Protein 7TA3 (pdb70)

Structure (mmCIF, N/CA/C/O backbone):
data_7TA3
#
_entry.id   7TA3
#
_cell.length_a   86.560
_cell.length_b   86.560
_cell.length_c   143.730
_cell.angle_alpha   90.000
_cell.angle_beta   90.000
_cell.angle_gamma   90.000
#
_symmetry.space_group_name_H-M   'P 43 21 2'
#
loop_
_entity.id
_entity.type
_entity.pdbx_description
1 polymer Alpha-peptide-3
2 polymer 'Tumor necrosis factor'
3 water water
#
loop_
_atom_site.group_PDB
_atom_site.id
_atom_site.type_symbol
_atom_site.label_atom_id
_atom_site.label_alt_id
_atom_site.label_comp_id
_atom_site.label_asym_id
_atom_site.label_entity_id
_atom_site.label_seq_id
_atom_site.pdbx_PDB_ins_code
_atom_site.Cartn_x
_atom_site.Cartn_y
_atom_site.Cartn_z
_atom_site.occupancy
_atom_site.B_iso_or_equiv
_atom_site.auth_seq_id
_atom_site.auth_comp_id
_atom_site.auth_asym_id
_atom_site.auth_atom_id
_atom_site.pdbx_PDB_model_num
ATOM 1 N N . GLU A 1 1 ? -9.039 -47.336 -18.815 1.00 130.51 1 GLU A N 1
ATOM 2 C CA . GLU A 1 1 ? -9.957 -48.498 -18.644 1.00 136.65 1 GLU A CA 1
ATOM 3 C C . GLU A 1 1 ? -9.162 -49.790 -18.484 1.00 142.75 1 GLU A C 1
ATOM 4 O O . GLU A 1 1 ? -8.070 -49.935 -19.036 1.00 147.44 1 GLU A O 1
ATOM 18 N N . CYS A 1 2 ? -9.731 -50.734 -17.730 1.00 141.38 2 CYS A N 1
ATOM 19 C CA . CYS A 1 2 ? -9.065 -52.013 -17.518 1.00 141.24 2 CYS A CA 1
ATOM 20 C C . CYS A 1 2 ? -9.140 -52.899 -18.754 1.00 125.28 2 CYS A C 1
ATOM 21 O O . CYS A 1 2 ? -8.207 -53.660 -19.025 1.00 108.67 2 CYS A O 1
ATOM 28 N N . GLY A 1 3 ? -10.230 -52.820 -19.515 1.00 130.52 3 GLY A N 1
ATOM 29 C CA . GLY A 1 3 ? -10.299 -53.585 -20.749 1.00 113.02 3 GLY A CA 1
ATOM 30 C C . GLY A 1 3 ? -9.172 -53.242 -21.706 1.00 95.46 3 GLY A C 1
ATOM 31 O O . GLY A 1 3 ? -8.533 -54.126 -22.282 1.00 74.47 3 GLY A O 1
ATOM 35 N N . TRP A 1 4 ? -8.901 -51.946 -21.874 1.00 96.47 4 TRP A N 1
ATOM 36 C CA . TRP A 1 4 ? -7.858 -51.516 -22.795 1.00 87.85 4 TRP A CA 1
ATOM 37 C C . TRP A 1 4 ? -6.458 -51.760 -22.250 1.00 91.17 4 TRP A C 1
ATOM 38 O O . TRP A 1 4 ? -5.515 -51.870 -23.041 1.00 84.14 4 TRP A O 1
ATOM 59 N N . ARG A 1 5 ? -6.294 -51.847 -20.928 1.00 99.50 5 ARG A N 1
ATOM 60 C CA . ARG A 1 5 ? -4.994 -52.223 -20.383 1.00 96.26 5 ARG A CA 1
ATOM 61 C C . ARG A 1 5 ? -4.686 -53.683 -20.683 1.00 81.78 5 ARG A C 1
ATOM 62 O O . ARG A 1 5 ? -3.547 -54.032 -21.021 1.00 73.87 5 ARG A O 1
ATOM 83 N N . ILE A 1 6 ? -5.694 -54.549 -20.561 1.00 83.76 6 ILE A N 1
ATOM 84 C CA . ILE A 1 6 ? -5.543 -55.949 -20.950 1.00 79.98 6 ILE A CA 1
ATOM 85 C C . ILE A 1 6 ? -5.116 -56.040 -22.412 1.00 78.78 6 ILE A C 1
ATOM 86 O O . ILE A 1 6 ? -4.205 -56.797 -22.771 1.00 69.21 6 ILE A O 1
ATOM 102 N N . GLY A 1 7 ? -5.770 -55.264 -23.277 1.00 74.95 7 GLY A N 1
ATOM 103 C CA . GLY A 1 7 ? -5.447 -55.321 -24.692 1.00 75.27 7 GLY A CA 1
ATOM 104 C C . GLY A 1 7 ? -4.028 -54.883 -24.994 1.00 73.12 7 GLY A C 1
ATOM 105 O O . GLY A 1 7 ? -3.325 -55.526 -25.777 1.00 69.75 7 GLY A O 1
ATOM 109 N N . GLU A 1 8 ? -3.585 -53.784 -24.376 1.00 74.77 8 GLU A N 1
ATOM 110 C CA . GLU A 1 8 ? -2.223 -53.314 -24.604 1.00 73.76 8 GLU A CA 1
ATOM 111 C C . GLU A 1 8 ? -1.202 -54.362 -24.178 1.00 74.84 8 GLU A C 1
ATOM 112 O O . GLU A 1 8 ? -0.195 -54.573 -24.864 1.00 73.75 8 GLU A O 1
ATOM 124 N N . ALA A 1 9 ? -1.439 -55.028 -23.044 1.00 72.05 9 ALA A N 1
ATOM 125 C CA . ALA A 1 9 ? -0.531 -56.088 -22.620 1.00 73.89 9 ALA A CA 1
ATOM 126 C C . ALA A 1 9 ? -0.526 -57.231 -23.626 1.00 68.81 9 ALA A C 1
ATOM 127 O O . ALA A 1 9 ? 0.521 -57.832 -23.893 1.00 66.35 9 ALA A O 1
ATOM 134 N N . GLY A 1 10 ? -1.689 -57.537 -24.206 1.00 70.89 10 GLY A N 1
ATOM 135 C CA . GLY A 1 10 ? -1.761 -58.616 -25.175 1.00 70.94 10 GLY A CA 1
ATOM 136 C C . GLY A 1 10 ? -0.990 -58.335 -26.447 1.00 68.38 10 GLY A C 1
ATOM 137 O O . GLY A 1 10 ? -0.551 -59.269 -27.127 1.00 65.90 10 GLY A O 1
ATOM 141 N N . THR A 1 11 ? -0.820 -57.058 -26.792 1.00 69.21 11 THR A N 1
ATOM 142 C CA . THR A 1 11 ? -0.097 -56.661 -27.993 1.00 73.41 11 THR A CA 1
ATOM 143 C C . THR A 1 11 ? 1.282 -56.088 -27.676 1.00 74.09 11 THR A C 1
ATOM 144 O O . THR A 1 11 ? 1.892 -55.442 -28.531 1.00 77.57 11 THR A O 1
ATOM 155 N N . ASP A 1 12 ? 1.779 -56.301 -26.465 1.00 75.87 12 ASP A N 1
ATOM 156 C CA . ASP A 1 12 ? 3.105 -55.844 -26.069 1.00 79.63 12 ASP A CA 1
ATOM 157 C C . ASP A 1 12 ? 4.143 -56.863 -26.521 1.00 82.36 12 ASP A C 1
ATOM 158 O O . ASP A 1 12 ? 4.174 -57.988 -26.004 1.00 87.53 12 ASP A O 1
ATOM 167 N N . PRO A 1 13 ? 5.025 -56.509 -27.464 1.00 81.54 13 PRO A N 1
ATOM 168 C CA . PRO A 1 13 ? 5.982 -57.513 -27.963 1.00 86.66 13 PRO A CA 1
ATOM 169 C C . PRO A 1 13 ? 7.018 -57.931 -26.936 1.00 89.34 13 PRO A C 1
ATOM 170 O O . PRO A 1 13 ? 7.572 -59.031 -27.052 1.00 91.47 13 PRO A O 1
ATOM 181 N N . ASN A 1 14 ? 7.290 -57.100 -25.931 1.00 90.39 14 ASN A N 1
ATOM 182 C CA . ASN A 1 14 ? 8.326 -57.375 -24.947 1.00 93.18 14 ASN A CA 1
ATOM 183 C C . ASN A 1 14 ? 7.827 -58.218 -23.779 1.00 92.63 14 ASN A C 1
ATOM 184 O O . ASN A 1 14 ? 8.483 -58.259 -22.732 1.00 93.99 14 ASN A O 1
ATOM 195 N N . LEU A 1 15 ? 6.694 -58.899 -23.938 1.00 96.21 15 LEU A N 1
ATOM 196 C CA . LEU A 1 15 ? 6.163 -59.799 -22.921 1.00 95.78 15 LEU A CA 1
ATOM 197 C C . LEU A 1 15 ? 6.129 -61.212 -23.494 1.00 99.70 15 LEU A C 1
ATOM 198 O O . LEU A 1 15 ? 5.371 -61.486 -24.432 1.00 103.36 15 LEU A O 1
ATOM 214 N N . ASN A 1 16 ? 6.953 -62.104 -22.944 1.00 100.68 16 ASN A N 1
ATOM 215 C CA . ASN A 1 16 ? 6.824 -63.520 -23.248 1.00 107.48 16 ASN A CA 1
ATOM 216 C C . ASN A 1 16 ? 5.654 -64.106 -22.456 1.00 104.89 16 ASN A C 1
ATOM 217 O O . ASN A 1 16 ? 5.055 -63.445 -21.603 1.00 96.55 16 ASN A O 1
ATOM 228 N N . HIS A 1 17 ? 5.320 -65.366 -22.746 1.00 104.52 17 HIS A N 1
ATOM 229 C CA . HIS A 1 17 ? 4.137 -65.958 -22.130 1.00 100.49 17 HIS A CA 1
ATOM 230 C C . HIS A 1 17 ? 4.220 -65.965 -20.611 1.00 99.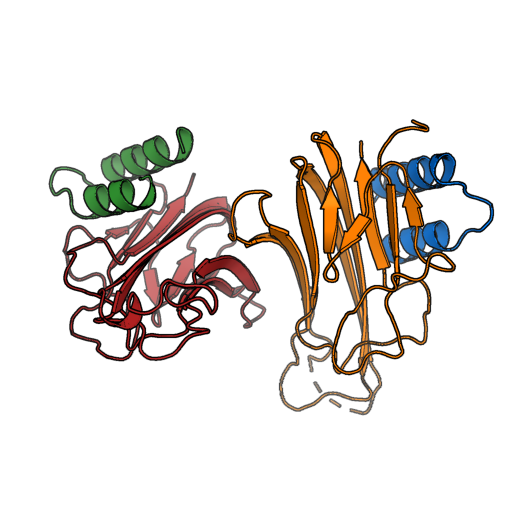18 17 HIS A C 1
ATOM 231 O O . HIS A 1 17 ? 3.174 -65.958 -19.954 1.00 98.06 17 HIS A O 1
ATOM 245 N N . GLN A 1 18 ? 5.427 -65.940 -20.039 1.00 102.39 18 GLN A N 1
ATOM 246 C CA . GLN A 1 18 ? 5.559 -65.808 -18.592 1.00 103.76 18 GLN A CA 1
ATOM 247 C C . GLN A 1 18 ? 5.246 -64.381 -18.152 1.00 101.02 18 GLN A C 1
ATOM 248 O O . GLN A 1 18 ? 4.349 -64.144 -17.332 1.00 95.32 18 GLN A O 1
ATOM 262 N N . GLN A 1 19 ? 5.999 -63.413 -18.681 1.00 101.14 19 GLN A N 1
ATOM 263 C CA . GLN A 1 19 ? 5.837 -62.025 -18.260 1.00 101.06 19 GLN A CA 1
ATOM 264 C C . GLN A 1 19 ? 4.435 -61.514 -18.559 1.00 98.12 19 GLN A C 1
ATOM 265 O O . GLN A 1 19 ? 3.860 -60.755 -17.769 1.00 96.58 19 GLN A O 1
ATOM 279 N N . PHE A 1 20 ? 3.871 -61.911 -19.701 1.00 95.45 20 PHE A N 1
ATOM 280 C CA . PHE A 1 20 ? 2.520 -61.479 -20.035 1.00 93.83 20 PHE A CA 1
ATOM 281 C C . PHE A 1 20 ? 1.522 -61.940 -18.981 1.00 80.99 20 PHE A C 1
ATOM 282 O O . PHE A 1 20 ? 0.617 -61.188 -18.600 1.00 78.23 20 PHE A O 1
ATOM 299 N N . ARG A 1 21 ? 1.672 -63.177 -18.502 1.00 82.85 21 ARG A N 1
ATOM 300 C CA . ARG A 1 21 ? 0.781 -63.690 -17.466 1.00 88.03 21 ARG A CA 1
ATOM 301 C C . ARG A 1 21 ? 0.867 -62.841 -16.203 1.00 89.10 21 ARG A C 1
ATOM 302 O O . ARG A 1 21 ? -0.158 -62.462 -15.624 1.00 84.39 21 ARG A O 1
ATOM 323 N N . ALA A 1 22 ? 2.088 -62.535 -15.756 1.00 84.40 22 ALA A N 1
ATOM 324 C CA . ALA A 1 22 ? 2.247 -61.717 -14.558 1.00 93.74 22 ALA A CA 1
ATOM 325 C C . ALA A 1 22 ? 1.655 -60.329 -14.760 1.00 91.79 22 ALA A C 1
ATOM 326 O O . ALA A 1 22 ? 1.053 -59.761 -13.841 1.00 84.60 22 ALA A O 1
ATOM 333 N N . LYS A 1 23 ? 1.821 -59.766 -15.958 1.00 92.94 23 LYS A N 1
ATOM 334 C CA . LYS A 1 23 ? 1.276 -58.443 -16.237 1.00 88.02 23 LYS A CA 1
ATOM 335 C C . LYS A 1 23 ? -0.238 -58.436 -16.077 1.00 84.91 23 LYS A C 1
ATOM 336 O O . LYS A 1 23 ? -0.804 -57.555 -15.420 1.00 84.20 23 LYS A O 1
ATOM 355 N N . ILE A 1 24 ? -0.911 -59.423 -16.671 1.00 83.23 24 ILE A N 1
ATOM 356 C CA . ILE A 1 24 ? -2.370 -59.455 -16.640 1.00 87.57 24 ILE A CA 1
ATOM 357 C C . ILE A 1 24 ? -2.865 -59.598 -15.207 1.00 84.60 24 ILE A C 1
ATOM 358 O O . ILE A 1 24 ? -3.727 -58.838 -14.750 1.00 86.87 24 ILE A O 1
ATOM 374 N N . LEU A 1 25 ? -2.345 -60.595 -14.486 1.00 88.93 25 LEU A N 1
ATOM 375 C CA . LEU A 1 25 ? -2.766 -60.795 -13.104 1.00 91.18 25 LEU A CA 1
ATOM 376 C C . LEU A 1 25 ? -2.556 -59.536 -12.273 1.00 88.25 25 LEU A C 1
ATOM 377 O O . LEU A 1 25 ? -3.321 -59.278 -11.336 1.00 84.56 25 LEU A O 1
ATOM 393 N N . SER A 1 26 ? -1.532 -58.742 -12.598 1.00 80.39 26 SER A N 1
ATOM 394 C CA . SER A 1 26 ? -1.341 -57.469 -11.911 1.00 84.52 26 SER A CA 1
ATOM 395 C C . SER A 1 26 ? -2.455 -56.490 -12.257 1.00 96.01 26 SER A C 1
ATOM 396 O O . SER A 1 26 ? -2.988 -55.807 -11.374 1.00 102.98 26 SER A O 1
ATOM 404 N N . ILE A 1 27 ? -2.814 -56.400 -13.539 1.00 92.85 27 ILE A N 1
ATOM 405 C CA . ILE A 1 27 ? -3.904 -55.517 -13.944 1.00 99.51 27 ILE A CA 1
ATOM 406 C C . ILE A 1 27 ? -5.209 -55.965 -13.294 1.00 99.59 27 ILE A C 1
ATOM 407 O O . ILE A 1 27 ? -5.973 -55.153 -12.757 1.00 98.42 27 ILE A O 1
ATOM 423 N N . TRP A 1 28 ? -5.476 -57.272 -13.324 1.00 98.19 28 TRP A N 1
ATOM 424 C CA . TRP A 1 28 ? -6.731 -57.787 -12.789 1.00 102.20 28 TRP A CA 1
ATOM 425 C C . TRP A 1 28 ? -6.853 -57.537 -11.293 1.00 109.22 28 TRP A C 1
ATOM 426 O O . TRP A 1 28 ? -7.961 -57.325 -10.786 1.00 101.74 28 TRP A O 1
ATOM 447 N N . GLU A 1 29 ? -5.731 -57.553 -10.571 1.00 99.04 29 GLU A N 1
ATOM 448 C CA . GLU A 1 29 ? -5.787 -57.374 -9.126 1.00 108.52 29 GLU A CA 1
ATOM 449 C C . GLU A 1 29 ? -6.378 -56.019 -8.764 1.00 111.10 29 GLU A C 1
ATOM 450 O O . GLU A 1 29 ? -7.293 -55.935 -7.941 1.00 107.55 29 GLU A O 1
ATOM 462 N N . GLU A 1 30 ? -5.862 -54.944 -9.363 1.00 107.36 30 GLU A N 1
ATOM 463 C CA . GLU A 1 30 ? -6.380 -53.607 -9.101 1.00 108.12 30 GLU A CA 1
ATOM 464 C C . GLU A 1 30 ? -7.602 -53.271 -9.947 1.00 116.44 30 GLU A C 1
ATOM 465 O O . GLU A 1 30 ? -8.140 -52.164 -9.818 1.00 111.00 30 GLU A O 1
ATOM 477 N N . CYS A 1 31 ? -8.050 -54.190 -10.797 1.00 142.34 31 CYS A N 1
ATOM 478 C CA . CYS A 1 31 ? -9.217 -53.967 -11.642 1.00 148.96 31 CYS A CA 1
ATOM 479 C C . CYS A 1 31 ? -10.377 -54.856 -11.210 1.00 153.00 31 CYS A C 1
ATOM 480 O O . CYS A 1 31 ? -11.145 -55.345 -12.038 1.00 151.51 31 CYS A O 1
ATOM 490 N N . PRO B 2 9 ? 5.788 -71.009 -12.922 1.00 105.99 8 PRO B N 1
ATOM 491 C CA . PRO B 2 9 ? 5.082 -69.963 -13.669 1.00 111.61 8 PRO B CA 1
ATOM 492 C C . PRO B 2 9 ? 5.323 -70.061 -15.173 1.00 108.99 8 PRO B C 1
ATOM 493 O O . PRO B 2 9 ? 4.466 -69.662 -15.962 1.00 109.49 8 PRO B O 1
ATOM 497 N N . SER B 2 10 ? 6.483 -70.587 -15.563 1.00 108.06 9 SER B N 1
ATOM 498 C CA . SER B 2 10 ? 6.784 -70.785 -16.975 1.00 110.98 9 SER B CA 1
ATOM 499 C C . SER B 2 10 ? 6.042 -71.975 -17.571 1.00 114.10 9 SER B C 1
ATOM 500 O O . SER B 2 10 ? 6.042 -72.133 -18.796 1.00 113.12 9 SER B O 1
ATOM 508 N N . ASP B 2 11 ? 5.412 -72.807 -16.741 1.00 107.35 10 ASP B N 1
ATOM 509 C CA . ASP B 2 11 ? 4.635 -73.944 -17.211 1.00 104.43 10 ASP B CA 1
ATOM 510 C C . ASP B 2 11 ? 3.132 -73.723 -17.096 1.00 99.52 10 ASP B C 1
ATOM 511 O O . ASP B 2 11 ? 2.361 -74.608 -17.480 1.00 104.56 10 ASP B O 1
ATOM 520 N N . LYS B 2 12 ? 2.694 -72.575 -16.589 1.00 104.55 11 LYS B N 1
ATOM 521 C CA . LYS B 2 12 ? 1.270 -72.359 -16.359 1.00 102.51 11 LYS B CA 1
ATOM 522 C C . LYS B 2 12 ? 0.557 -72.053 -17.676 1.00 99.11 11 LYS B C 1
ATOM 523 O O . LYS B 2 12 ? 1.070 -71.287 -18.497 1.00 96.25 11 LYS B O 1
ATOM 542 N N . PRO B 2 13 ? -0.618 -72.643 -17.903 1.00 96.21 12 PRO B N 1
ATOM 543 C CA . PRO B 2 13 ? -1.350 -72.357 -19.144 1.00 92.46 12 PRO B CA 1
ATOM 544 C C . PRO B 2 13 ? -1.655 -70.874 -19.294 1.00 88.95 12 PRO B C 1
ATOM 545 O O . PRO B 2 13 ? -2.062 -70.202 -18.344 1.00 88.61 12 PRO B O 1
ATOM 556 N N . VAL B 2 14 ? -1.462 -70.370 -20.511 1.00 88.94 13 VAL B N 1
ATOM 557 C CA . VAL B 2 14 ? -1.799 -68.992 -20.851 1.00 90.20 13 VAL B CA 1
ATOM 558 C C . VAL B 2 14 ? -2.236 -68.953 -22.310 1.00 85.11 13 VAL B C 1
ATOM 559 O O . VAL B 2 14 ? -1.637 -69.608 -23.167 1.00 82.55 13 VAL B O 1
ATOM 572 N N . ALA B 2 15 ? -3.282 -68.177 -22.590 1.00 81.10 14 ALA B N 1
ATOM 573 C CA . ALA B 2 15 ? -3.772 -68.012 -23.951 1.00 85.16 14 ALA B CA 1
ATOM 574 C C . ALA B 2 15 ? -4.343 -66.611 -24.125 1.00 80.32 14 ALA B C 1
ATOM 575 O O . ALA B 2 15 ? -4.986 -66.077 -23.217 1.00 74.53 14 ALA B O 1
ATOM 582 N N . HIS B 2 16 ? -4.100 -66.028 -25.297 1.00 78.22 15 HIS B N 1
ATOM 583 C CA . HIS B 2 16 ? -4.635 -64.716 -25.651 1.00 75.86 15 HIS B CA 1
ATOM 584 C C . HIS B 2 16 ? -4.815 -64.679 -27.160 1.00 72.40 15 HIS B C 1
ATOM 585 O O . HIS B 2 16 ? -3.831 -64.752 -27.902 1.00 72.43 15 HIS B O 1
ATOM 599 N N . VAL B 2 17 ? -6.065 -64.575 -27.610 1.00 67.32 16 VAL B N 1
ATOM 600 C CA . VAL B 2 17 ? -6.395 -64.579 -29.028 1.00 72.28 16 VAL B CA 1
ATOM 601 C C . VAL B 2 17 ? -7.211 -63.336 -29.348 1.00 69.12 16 VAL B C 1
ATOM 602 O O . VAL B 2 17 ? -7.918 -62.798 -28.489 1.00 73.55 16 VAL B O 1
ATOM 615 N N . VAL B 2 18 ? -7.108 -62.876 -30.597 1.00 68.12 17 VAL B N 1
ATOM 616 C CA . VAL B 2 18 ? -7.823 -61.697 -31.067 1.00 68.77 17 VAL B CA 1
ATOM 617 C C . VAL B 2 18 ? -8.792 -62.118 -32.166 1.00 60.05 17 VAL B C 1
ATOM 618 O O . VAL B 2 18 ? -8.700 -63.213 -32.726 1.00 67.02 17 VAL B O 1
ATOM 631 N N . ALA B 2 19 ? -9.725 -61.223 -32.480 1.00 58.23 18 ALA B N 1
ATOM 632 C CA . ALA B 2 19 ? -10.771 -61.532 -33.443 1.00 63.24 18 ALA B CA 1
ATOM 633 C C . ALA B 2 19 ? -10.236 -61.475 -34.871 1.00 66.60 18 ALA B C 1
ATOM 634 O O . ALA B 2 19 ? -9.210 -60.854 -35.157 1.00 63.31 18 ALA B O 1
ATOM 641 N N . ASN B 2 20 ? -10.962 -62.135 -35.779 1.00 63.92 19 ASN B N 1
ATOM 642 C CA . ASN B 2 20 ? -10.618 -62.199 -37.193 1.00 65.02 19 ASN B CA 1
ATOM 643 C C . ASN B 2 20 ? -11.465 -61.184 -37.953 1.00 65.42 19 ASN B C 1
ATOM 644 O O . ASN B 2 20 ? -12.662 -61.421 -38.176 1.00 66.07 19 ASN B O 1
ATOM 655 N N . PRO B 2 21 ? -10.901 -60.051 -38.385 1.00 64.32 20 PRO B N 1
ATOM 656 C CA . PRO B 2 21 ? -11.722 -59.063 -39.109 1.00 66.31 20 PRO B CA 1
ATOM 657 C C . PRO B 2 21 ? -12.252 -59.559 -40.443 1.00 69.72 20 PRO B C 1
ATOM 658 O O . PRO B 2 21 ? -13.197 -58.964 -40.975 1.00 67.89 20 PRO B O 1
ATOM 669 N N . GLN B 2 22 ? -11.673 -60.616 -41.010 1.00 66.66 21 GLN B N 1
ATOM 670 C CA . GLN B 2 22 ? -12.117 -61.112 -42.307 1.00 73.24 21 GLN B CA 1
ATOM 671 C C . GLN B 2 22 ? -13.368 -61.976 -42.215 1.00 67.79 21 GLN B C 1
ATOM 672 O O . GLN B 2 22 ? -13.949 -62.306 -43.254 1.00 67.59 21 GLN B O 1
ATOM 686 N N . ALA B 2 23 ? -13.796 -62.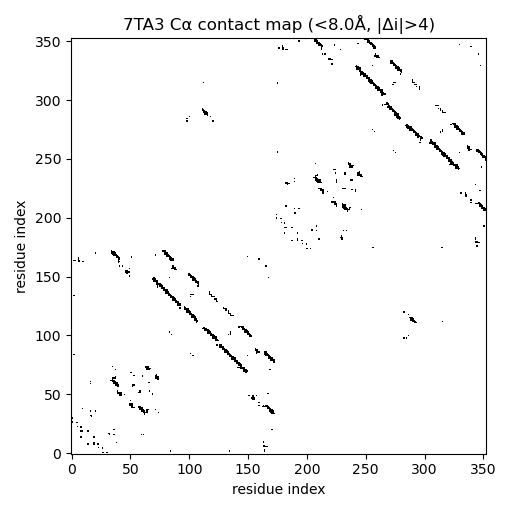345 -41.010 1.00 64.55 22 ALA B N 1
ATOM 687 C CA . ALA B 2 23 ? -15.028 -63.104 -40.843 1.00 65.36 22 ALA B CA 1
ATOM 688 C C . ALA B 2 23 ? -16.232 -62.176 -40.938 1.00 74.19 22 ALA B C 1
ATOM 689 O O . ALA B 2 23 ? -16.190 -61.029 -40.481 1.00 80.48 22 ALA B O 1
ATOM 696 N N . GLU B 2 24 ? -17.308 -62.677 -41.539 1.00 71.17 23 GLU B N 1
ATOM 697 C CA . GLU B 2 24 ? -18.550 -61.934 -41.705 1.00 73.13 23 GLU B CA 1
ATOM 698 C C . GLU B 2 24 ? -19.623 -62.552 -40.820 1.00 69.81 23 GLU B C 1
ATOM 699 O O . GLU B 2 24 ? -19.875 -63.760 -40.892 1.00 69.13 23 GLU B O 1
ATOM 711 N N . GLY B 2 25 ? -20.241 -61.724 -39.982 1.00 67.00 24 GLY B N 1
ATOM 712 C CA . GLY B 2 25 ? -21.308 -62.194 -39.122 1.00 67.56 24 GLY B CA 1
ATOM 713 C C . GLY B 2 25 ? -20.883 -63.191 -38.073 1.00 65.58 24 GLY B C 1
ATOM 714 O O . GLY B 2 25 ? -21.704 -64.006 -37.633 1.00 66.26 24 GLY B O 1
ATOM 718 N N . GLN B 2 26 ? -19.618 -63.155 -37.662 1.00 63.87 25 GLN B N 1
ATOM 719 C CA . GLN B 2 26 ? -19.138 -64.034 -36.612 1.00 62.38 25 GLN B CA 1
ATOM 720 C C . GLN B 2 26 ? -18.117 -63.302 -35.753 1.00 63.28 25 GLN B C 1
ATOM 721 O O . GLN B 2 26 ? -17.404 -62.414 -36.226 1.00 65.57 25 GLN B O 1
ATOM 735 N N . LEU B 2 27 ? -18.039 -63.703 -34.486 1.00 63.07 26 LEU B N 1
ATOM 736 C CA . LEU B 2 27 ? -16.912 -63.366 -33.618 1.00 65.95 26 LEU B CA 1
ATOM 737 C C . LEU B 2 27 ? -16.004 -64.592 -33.638 1.00 64.63 26 LEU B C 1
ATOM 738 O O . LEU B 2 27 ? -16.161 -65.517 -32.839 1.00 69.22 26 LEU B O 1
ATOM 754 N N . GLN B 2 28 ? -15.072 -64.617 -34.587 1.00 61.76 27 GLN B N 1
ATOM 755 C CA . GLN B 2 28 ? -14.175 -65.749 -34.788 1.00 60.88 27 GLN B CA 1
ATOM 756 C C . GLN B 2 28 ? -12.769 -65.364 -34.352 1.00 62.23 27 GLN B C 1
ATOM 757 O O . GLN B 2 28 ? -12.264 -64.306 -34.741 1.00 61.32 27 GLN B O 1
ATOM 771 N N . TRP B 2 29 ? -12.140 -66.227 -33.555 1.00 61.69 28 TRP B N 1
ATOM 772 C CA . TRP B 2 29 ? -10.831 -65.941 -32.979 1.00 65.58 28 TRP B CA 1
ATOM 773 C C . TRP B 2 29 ? -9.728 -66.459 -33.895 1.00 67.63 28 TRP B C 1
ATOM 774 O O . TRP B 2 29 ? -9.762 -67.613 -34.335 1.00 56.01 28 TRP B O 1
ATOM 795 N N . LEU B 2 30 ? -8.757 -65.592 -34.176 1.00 70.87 29 LEU B N 1
ATOM 796 C CA . LEU B 2 30 ? -7.673 -65.913 -35.094 1.00 65.60 29 LEU B CA 1
ATOM 797 C C . LEU B 2 30 ? -6.811 -67.040 -34.547 1.00 74.88 29 LEU B C 1
ATOM 798 O O . LEU B 2 30 ? -6.219 -66.915 -33.471 1.00 85.35 29 LEU B O 1
ATOM 814 N N . ASN B 2 31 ? -6.723 -68.133 -35.299 1.00 82.74 30 ASN B N 1
ATOM 815 C CA . ASN B 2 31 ? -5.901 -69.269 -34.901 1.00 85.99 30 ASN B CA 1
ATOM 816 C C . ASN B 2 31 ? -4.500 -69.233 -35.501 1.00 97.77 30 ASN B C 1
ATOM 817 O O . ASN B 2 31 ? -3.697 -70.127 -35.213 1.00 103.37 30 ASN B O 1
ATOM 828 N N . ARG B 2 32 ? -4.185 -68.231 -36.317 1.00 89.63 31 ARG B N 1
ATOM 829 C CA . ARG B 2 32 ? -2.846 -68.116 -36.880 1.00 92.11 31 ARG B CA 1
ATOM 830 C C . ARG B 2 32 ? -1.820 -67.912 -35.770 1.00 97.01 31 ARG B C 1
ATOM 831 O O . ARG B 2 32 ? -1.941 -66.986 -34.961 1.00 95.46 31 ARG B O 1
ATOM 834 N N A ARG B 2 33 ? -0.802 -68.779 -35.738 0.41 102.56 32 ARG B N 1
ATOM 835 N N B ARG B 2 33 ? -0.812 -68.785 -35.730 0.59 105.15 32 ARG B N 1
ATOM 836 C CA A ARG B 2 33 ? 0.228 -68.673 -34.708 0.41 98.78 32 ARG B CA 1
ATOM 837 C CA B ARG B 2 33 ? 0.227 -68.678 -34.713 0.59 98.74 32 ARG B CA 1
ATOM 838 C C A ARG B 2 33 ? 0.878 -67.295 -34.701 0.41 106.54 32 ARG B C 1
ATOM 839 C C B ARG B 2 33 ? 0.898 -67.312 -34.714 0.59 103.37 32 ARG B C 1
ATOM 840 O O A ARG B 2 33 ? 1.396 -66.861 -33.667 0.41 103.33 32 ARG B O 1
ATOM 841 O O B ARG B 2 33 ? 1.447 -66.905 -33.685 0.59 105.59 32 ARG B O 1
ATOM 880 N N . ALA B 2 34 ? 0.852 -66.587 -35.833 1.00 99.34 33 ALA B N 1
ATOM 881 C CA . ALA B 2 34 ? 1.507 -65.289 -35.916 1.00 101.51 33 ALA B CA 1
ATOM 882 C C . ALA B 2 34 ? 0.784 -64.215 -35.118 1.00 97.16 33 ALA B C 1
ATOM 883 O O . ALA B 2 34 ? 1.360 -63.145 -34.897 1.00 93.91 33 ALA B O 1
ATOM 890 N N . ASN B 2 35 ? -0.461 -64.467 -34.687 1.00 95.89 34 ASN B N 1
ATOM 891 C CA . ASN B 2 35 ? -1.199 -63.484 -33.899 1.00 94.10 34 ASN B CA 1
ATOM 892 C C . ASN B 2 35 ? -2.119 -64.152 -32.881 1.00 89.67 34 ASN B C 1
ATOM 893 O O . ASN B 2 35 ? -3.200 -63.630 -32.586 1.00 83.59 34 ASN B O 1
ATOM 904 N N . ALA B 2 36 ? -1.712 -65.300 -32.346 1.00 92.13 35 ALA B N 1
ATOM 905 C CA . ALA B 2 36 ? -2.474 -66.012 -31.330 1.00 91.12 35 ALA B CA 1
ATOM 906 C C . ALA B 2 36 ? -1.495 -66.595 -30.324 1.00 90.04 35 ALA B C 1
ATOM 907 O O . ALA B 2 36 ? -0.518 -67.242 -30.712 1.00 90.67 35 ALA B O 1
ATOM 914 N N . LEU B 2 37 ? -1.749 -66.354 -29.041 1.00 88.93 36 LEU B N 1
ATOM 915 C CA . LEU B 2 37 ? -0.930 -66.894 -27.963 1.00 93.74 36 LEU B CA 1
ATOM 916 C C . LEU B 2 37 ? -1.619 -68.131 -27.400 1.00 87.88 36 LEU B C 1
ATOM 917 O O . LEU B 2 37 ? -2.718 -68.035 -26.844 1.00 86.27 36 LEU B O 1
ATOM 933 N N . LEU B 2 38 ? -0.977 -69.289 -27.553 1.00 84.17 37 LEU B N 1
ATOM 934 C CA . LEU B 2 38 ? -1.498 -70.565 -27.049 1.00 91.08 37 LEU B CA 1
ATOM 935 C C . LEU B 2 38 ? -0.303 -71.324 -26.476 1.00 88.15 37 LEU B C 1
ATOM 936 O O . LEU B 2 38 ? 0.347 -72.105 -27.178 1.00 87.79 37 LEU B O 1
ATOM 952 N N . ALA B 2 39 ? -0.021 -71.089 -25.197 1.00 92.52 38 ALA B N 1
ATOM 953 C CA . ALA B 2 39 ? 1.195 -71.565 -24.558 1.00 95.52 38 ALA B CA 1
ATOM 954 C C . ALA B 2 39 ? 0.879 -72.557 -23.449 1.00 90.35 38 ALA B C 1
ATOM 955 O O . ALA B 2 39 ? -0.120 -72.414 -22.737 1.00 81.89 38 ALA B O 1
ATOM 962 N N . ASN B 2 40 ? 1.742 -73.563 -23.315 1.00 97.55 39 ASN B N 1
ATOM 963 C CA . ASN B 2 40 ? 1.675 -74.524 -22.215 1.00 98.30 39 ASN B CA 1
ATOM 964 C C . ASN B 2 40 ? 0.393 -75.353 -22.261 1.00 94.01 39 ASN B C 1
ATOM 965 O O . ASN B 2 40 ? -0.217 -75.646 -21.229 1.00 93.02 39 ASN B O 1
ATOM 976 N N . GLY B 2 41 ? -0.019 -75.738 -23.465 1.00 94.00 40 GLY B N 1
ATOM 977 C CA . GLY B 2 41 ? -1.072 -76.725 -23.596 1.00 92.05 40 GLY B CA 1
ATOM 978 C C . GLY B 2 41 ? -2.419 -76.229 -24.076 1.00 81.98 40 GLY B C 1
ATOM 979 O O . GLY B 2 41 ? -3.070 -76.898 -24.885 1.00 83.00 40 GLY B O 1
ATOM 983 N N . VAL B 2 42 ? -2.869 -75.077 -23.571 1.00 82.04 41 VAL B N 1
ATOM 984 C CA . VAL B 2 42 ? -4.161 -74.554 -23.992 1.00 81.79 41 VAL B CA 1
ATOM 985 C C . VAL B 2 42 ? -4.155 -74.398 -25.507 1.00 83.23 41 VAL B C 1
ATOM 986 O O . VAL B 2 42 ? -3.139 -74.032 -26.112 1.00 83.74 41 VAL B O 1
ATOM 999 N N . GLU B 2 43 ? -5.296 -74.683 -26.130 1.00 76.15 42 GLU B N 1
ATOM 1000 C CA . GLU B 2 43 ? -5.390 -74.692 -27.581 1.00 80.89 42 GLU B CA 1
ATOM 1001 C C . GLU B 2 43 ? -6.736 -74.134 -28.016 1.00 82.72 42 GLU B C 1
ATOM 1002 O O . GLU B 2 43 ? -7.716 -74.148 -27.265 1.00 81.18 42 GLU B O 1
ATOM 1014 N N . LEU B 2 44 ? -6.761 -73.627 -29.248 1.00 75.65 43 LEU B N 1
ATOM 1015 C CA . LEU B 2 44 ? -7.957 -73.043 -29.843 1.00 82.69 43 LEU B CA 1
ATOM 1016 C C . LEU B 2 44 ? -8.539 -74.052 -30.824 1.00 80.42 43 LEU B C 1
ATOM 1017 O O . LEU B 2 44 ? -7.949 -74.314 -31.877 1.00 77.94 43 LEU B O 1
ATOM 1033 N N . ARG B 2 45 ? -9.688 -74.624 -30.475 1.00 82.84 44 ARG B N 1
ATOM 1034 C CA . ARG B 2 45 ? -10.355 -75.619 -31.303 1.00 82.34 44 ARG B CA 1
ATOM 1035 C C . ARG B 2 45 ? -11.830 -75.262 -31.400 1.00 81.84 44 ARG B C 1
ATOM 1036 O O . ARG B 2 45 ? -12.466 -74.952 -30.388 1.00 82.47 44 ARG B O 1
ATOM 1057 N N . ASP B 2 46 ? -12.369 -75.306 -32.617 1.00 79.83 45 ASP B N 1
ATOM 1058 C CA . ASP B 2 46 ? -13.784 -75.021 -32.857 1.00 78.78 45 ASP B CA 1
ATOM 1059 C C . ASP B 2 46 ? -14.168 -73.649 -32.306 1.00 67.19 45 ASP B C 1
ATOM 1060 O O . ASP B 2 46 ? -15.267 -73.450 -31.782 1.00 66.53 45 ASP B O 1
ATOM 1069 N N . ASN B 2 47 ? -13.250 -72.691 -32.426 1.00 65.58 46 ASN B N 1
ATOM 1070 C CA . ASN B 2 47 ? -13.471 -71.332 -31.924 1.00 73.16 46 ASN B CA 1
ATOM 1071 C C . ASN B 2 47 ? -13.605 -71.310 -30.402 1.00 67.92 46 ASN B C 1
ATOM 1072 O O . ASN B 2 47 ? -14.267 -70.433 -29.837 1.00 59.96 46 ASN B O 1
ATOM 1083 N N . GLN B 2 48 ? -12.967 -72.264 -29.725 1.00 73.33 47 GLN B N 1
ATOM 1084 C CA . GLN B 2 48 ? -13.052 -72.384 -28.276 1.00 77.66 47 GLN B CA 1
ATOM 1085 C C . GLN B 2 48 ? -11.666 -72.598 -27.686 1.00 69.63 47 GLN B C 1
ATOM 1086 O O . GLN B 2 48 ? -10.840 -73.313 -28.262 1.00 76.34 47 GLN B O 1
ATOM 1100 N N . LEU B 2 49 ? -11.416 -71.986 -26.533 1.00 71.90 48 LEU B N 1
ATOM 1101 C CA . LEU B 2 49 ? -10.195 -72.259 -25.786 1.00 75.92 48 LEU B CA 1
ATOM 1102 C C . LEU B 2 49 ? -10.397 -73.520 -24.953 1.00 74.04 48 LEU B C 1
ATOM 1103 O O . LEU B 2 49 ? -11.412 -73.663 -24.263 1.00 72.18 48 LEU B O 1
ATOM 1119 N N . VAL B 2 50 ? -9.439 -74.441 -25.033 1.00 74.28 49 VAL B N 1
ATOM 1120 C CA . VAL B 2 50 ? -9.527 -75.741 -24.376 1.00 84.33 49 VAL B CA 1
ATOM 1121 C C . VAL B 2 50 ? -8.596 -75.739 -23.174 1.00 85.43 49 VAL B C 1
ATOM 1122 O O . VAL B 2 50 ? -7.396 -75.471 -23.310 1.00 80.48 49 VAL B O 1
ATOM 1135 N N . VAL B 2 51 ? -9.144 -76.047 -22.004 1.00 90.29 50 VAL B N 1
ATOM 1136 C CA . VAL B 2 51 ? -8.371 -76.060 -20.765 1.00 94.09 50 VAL B CA 1
ATOM 1137 C C . VAL B 2 51 ? -7.508 -77.315 -20.749 1.00 89.65 50 VAL B C 1
ATOM 1138 O O . VAL B 2 51 ? -8.039 -78.431 -20.861 1.00 87.30 50 VAL B O 1
ATOM 1151 N N . PRO B 2 52 ? -6.180 -77.190 -20.610 1.00 86.64 51 PRO B N 1
ATOM 1152 C CA . PRO B 2 52 ? -5.337 -78.393 -20.637 1.00 89.59 51 PRO B CA 1
ATOM 1153 C C . PRO B 2 52 ? -5.193 -79.091 -19.291 1.00 94.93 51 PRO B C 1
ATOM 1154 O O . PRO B 2 52 ? -4.856 -80.277 -19.246 1.00 95.74 51 PRO B O 1
ATOM 1165 N N . SER B 2 53 ? -5.431 -78.380 -18.189 1.00 94.23 52 SER B N 1
ATOM 1166 C CA . SER B 2 53 ? -5.286 -78.985 -16.871 1.00 94.10 52 SER B CA 1
ATOM 1167 C C . SER B 2 53 ? -6.220 -78.312 -15.875 1.00 88.18 52 SER B C 1
ATOM 1168 O O . SER B 2 53 ? -6.520 -77.121 -15.989 1.00 90.85 52 SER B O 1
ATOM 1176 N N . GLU B 2 54 ? -6.664 -79.090 -14.890 1.00 87.92 53 GLU B N 1
ATOM 1177 C CA . GLU B 2 54 ? -7.565 -78.588 -13.863 1.00 90.16 53 GLU B CA 1
ATOM 1178 C C . GLU B 2 54 ? -6.875 -77.524 -13.017 1.00 88.77 53 GLU B C 1
ATOM 1179 O O . GLU B 2 54 ? -5.669 -77.577 -12.768 1.00 92.34 53 GLU B O 1
ATOM 1191 N N . GLY B 2 55 ? -7.657 -76.563 -12.564 1.00 83.30 54 GLY B N 1
ATOM 1192 C CA . GLY B 2 55 ? -7.150 -75.515 -11.700 1.00 86.57 54 GLY B CA 1
ATOM 1193 C C . GLY B 2 55 ? -7.995 -74.264 -11.825 1.00 87.77 54 GLY B C 1
ATOM 1194 O O . GLY B 2 55 ? -9.004 -74.230 -12.521 1.00 89.36 54 GLY B O 1
ATOM 1198 N N . LEU B 2 56 ? -7.564 -73.229 -11.111 1.00 78.66 55 LEU B N 1
ATOM 1199 C CA . LEU B 2 56 ? -8.216 -71.932 -11.191 1.00 79.95 55 LEU B CA 1
ATOM 1200 C C . LEU B 2 56 ? -7.687 -71.160 -12.390 1.00 82.25 55 LEU B C 1
ATOM 1201 O O . LEU B 2 56 ? -6.484 -71.161 -12.671 1.00 80.10 55 LEU B O 1
ATOM 1217 N N . TYR B 2 57 ? -8.597 -70.498 -13.098 1.00 79.67 56 TYR B N 1
ATOM 1218 C CA . TYR B 2 57 ? -8.264 -69.742 -14.294 1.00 79.02 56 TYR B CA 1
ATOM 1219 C C . TYR B 2 57 ? -8.945 -68.386 -14.231 1.00 73.55 56 TYR B C 1
ATOM 1220 O O . TYR B 2 57 ? -10.147 -68.305 -13.958 1.00 74.92 56 TYR B O 1
ATOM 1238 N N . LEU B 2 58 ? -8.175 -67.327 -14.473 1.00 75.81 57 LEU B N 1
ATOM 1239 C CA . LEU B 2 58 ? -8.750 -66.032 -14.809 1.00 79.43 57 LEU B CA 1
ATOM 1240 C C . LEU B 2 58 ? -9.126 -66.057 -16.285 1.00 79.11 57 LEU B C 1
ATOM 1241 O O . LEU B 2 58 ? -8.269 -66.298 -17.142 1.00 72.82 57 LEU B O 1
ATOM 1257 N N . ILE B 2 59 ? -10.401 -65.827 -16.584 1.00 77.57 58 ILE B N 1
ATOM 1258 C CA . ILE B 2 59 ? -10.900 -65.811 -17.953 1.00 74.23 58 ILE B CA 1
ATOM 1259 C C . ILE B 2 59 ? -11.424 -64.416 -18.258 1.00 75.14 58 ILE B C 1
ATOM 1260 O O . ILE B 2 59 ? -12.088 -63.799 -17.419 1.00 71.92 58 ILE B O 1
ATOM 1276 N N . TYR B 2 60 ? -11.118 -63.918 -19.456 1.00 72.54 59 TYR B N 1
ATOM 1277 C CA . TYR B 2 60 ? -11.466 -62.551 -19.815 1.00 67.90 59 TYR B CA 1
ATOM 1278 C C . TYR B 2 60 ? -11.704 -62.448 -21.315 1.00 71.73 59 TYR B C 1
ATOM 1279 O O . TYR B 2 60 ? -11.312 -63.321 -22.092 1.00 66.61 59 TYR B O 1
ATOM 1297 N N . SER B 2 61 ? -12.340 -61.348 -21.711 1.00 67.95 60 SER B N 1
ATOM 1298 C CA . SER B 2 61 ? -12.702 -61.108 -23.099 1.00 71.78 60 SER B CA 1
ATOM 1299 C C . SER B 2 61 ? -13.198 -59.678 -23.225 1.00 74.26 60 SER B C 1
ATOM 1300 O O . SER B 2 61 ? -13.811 -59.141 -22.298 1.00 68.57 60 SER B O 1
ATOM 1308 N N . GLN B 2 62 ? -12.922 -59.067 -24.375 1.00 68.18 61 GLN B N 1
ATOM 1309 C CA . GLN B 2 62 ? -13.448 -57.745 -24.679 1.00 69.85 61 GLN B CA 1
ATOM 1310 C C . GLN B 2 62 ? -13.909 -57.703 -26.127 1.00 68.58 61 GLN B C 1
ATOM 1311 O O . GLN B 2 62 ? -13.265 -58.277 -27.011 1.00 76.49 61 GLN B O 1
ATOM 1325 N N . VAL B 2 63 ? -15.023 -57.017 -26.360 1.00 71.48 62 VAL B N 1
ATOM 1326 C CA . VAL B 2 63 ? -15.553 -56.799 -27.698 1.00 75.00 62 VAL B CA 1
ATOM 1327 C C . VAL B 2 63 ? -15.865 -55.319 -27.852 1.00 76.41 62 VAL B C 1
ATOM 1328 O O . VAL B 2 63 ? -16.143 -54.617 -26.874 1.00 76.70 62 VAL B O 1
ATOM 1341 N N . LEU B 2 64 ? -15.818 -54.847 -29.095 1.00 73.87 63 LEU B N 1
ATOM 1342 C CA . LEU B 2 64 ? -16.032 -53.443 -29.416 1.00 76.28 63 LEU B CA 1
ATOM 1343 C C . LEU B 2 64 ? -17.119 -53.342 -30.474 1.00 77.64 63 LEU B C 1
ATOM 1344 O O . LEU B 2 64 ? -16.966 -53.879 -31.576 1.00 80.27 63 LEU B O 1
ATOM 1360 N N . PHE B 2 65 ? -18.205 -52.652 -30.141 1.00 79.59 64 PHE B N 1
ATOM 1361 C CA . PHE B 2 65 ? -19.317 -52.430 -31.051 1.00 80.35 64 PHE B CA 1
ATOM 1362 C C . PHE B 2 65 ? -19.303 -50.984 -31.526 1.00 81.89 64 PHE B C 1
ATOM 1363 O O . PHE B 2 65 ? -19.042 -50.065 -30.742 1.00 78.75 64 PHE B O 1
ATOM 1380 N N . LYS B 2 66 ? -19.581 -50.785 -32.811 1.00 86.59 65 LYS B N 1
ATOM 1381 C CA . LYS B 2 66 ? -19.730 -49.446 -33.354 1.00 88.28 65 LYS B CA 1
ATOM 1382 C C . LYS B 2 66 ? -20.899 -49.413 -34.327 1.00 89.97 65 LYS B C 1
ATOM 1383 O O . LYS B 2 66 ? -21.168 -50.381 -35.046 1.00 89.86 65 LYS B O 1
ATOM 1402 N N . GLY B 2 67 ? -21.587 -48.275 -34.346 1.00 95.80 66 GLY B N 1
ATOM 1403 C CA . GLY B 2 67 ? -22.671 -48.061 -35.279 1.00 99.79 66 GLY B CA 1
ATOM 1404 C C . GLY B 2 67 ? -22.686 -46.620 -35.747 1.00 100.71 66 GLY B C 1
ATOM 1405 O O . GLY B 2 67 ? -22.076 -45.736 -35.138 1.00 101.99 66 GLY B O 1
ATOM 1409 N N . GLN B 2 68 ? -23.399 -46.399 -36.851 1.00 99.52 67 GLN B N 1
ATOM 1410 C CA . GLN B 2 68 ? -23.472 -45.084 -37.468 1.00 101.07 67 GLN B CA 1
ATOM 1411 C C . GLN B 2 68 ? -24.669 -44.271 -36.999 1.00 102.94 67 GLN B C 1
ATOM 1412 O O . GLN B 2 68 ? -24.665 -43.045 -37.154 1.00 102.32 67 GLN B O 1
ATOM 1426 N N . GLY B 2 69 ? -25.678 -44.917 -36.437 1.00 103.97 68 GLY B N 1
ATOM 1427 C CA . GLY B 2 69 ? -26.849 -44.224 -35.960 1.00 108.53 68 GLY B CA 1
ATOM 1428 C C . GLY B 2 69 ? -27.615 -45.061 -34.967 1.00 120.54 68 GLY B C 1
ATOM 1429 O O . GLY B 2 69 ? -27.079 -45.997 -34.372 1.00 111.14 68 GLY B O 1
ATOM 1433 N N . CYS B 2 70 ? -28.889 -44.719 -34.800 1.00 137.82 69 CYS B N 1
ATOM 1434 C CA . CYS B 2 70 ? -29.756 -45.379 -33.828 1.00 130.94 69 CYS B CA 1
ATOM 1435 C C . CYS B 2 70 ? -31.064 -45.799 -34.482 1.00 138.92 69 CYS B C 1
ATOM 1436 O O . CYS B 2 70 ? -31.948 -44.953 -34.708 1.00 143.85 69 CYS B O 1
ATOM 1443 N N . PRO B 2 71 ? -31.227 -47.081 -34.804 1.00 132.29 70 PRO B N 1
ATOM 1444 C CA . PRO B 2 71 ? -32.522 -47.558 -35.297 1.00 138.46 70 PRO B CA 1
ATOM 1445 C C . PRO B 2 71 ? -33.616 -47.356 -34.260 1.00 144.48 70 PRO B C 1
ATOM 1446 O O . PRO B 2 71 ? -33.368 -47.076 -33.086 1.00 141.76 70 PRO B O 1
ATOM 1451 N N . SER B 2 72 ? -34.858 -47.517 -34.720 1.00 151.07 71 SER B N 1
ATOM 1452 C CA . SER B 2 72 ? -36.015 -47.261 -33.867 1.00 155.82 71 SER B CA 1
ATOM 1453 C C . SER B 2 72 ? -35.926 -48.027 -32.553 1.00 156.92 71 SER B C 1
ATOM 1454 O O . SER B 2 72 ? -36.151 -47.467 -31.475 1.00 158.71 71 SER B O 1
ATOM 1462 N N . THR B 2 73 ? -35.599 -49.313 -32.623 1.00 186.00 72 THR B N 1
ATOM 1463 C CA . THR B 2 73 ? -35.570 -50.149 -31.433 1.00 188.63 72 THR B CA 1
ATOM 1464 C C . THR B 2 73 ? -34.261 -49.969 -30.675 1.00 178.43 72 THR B C 1
ATOM 1465 O O . THR B 2 73 ? -33.200 -49.776 -31.274 1.00 173.44 72 THR B O 1
ATOM 1469 N N . HIS B 2 74 ? -34.345 -50.025 -29.345 1.00 161.05 73 HIS B N 1
ATOM 1470 C CA . HIS B 2 74 ? -33.148 -50.059 -28.514 1.00 155.38 73 HIS B CA 1
ATOM 1471 C C . HIS B 2 74 ? -32.383 -51.345 -28.801 1.00 158.79 73 HIS B C 1
ATOM 1472 O O . HIS B 2 74 ? -32.727 -52.410 -28.277 1.00 163.72 73 HIS B O 1
ATOM 1486 N N . VAL B 2 75 ? -31.360 -51.262 -29.647 1.00 135.39 74 VAL B N 1
ATOM 1487 C CA . VAL B 2 75 ? -30.568 -52.431 -30.019 1.00 126.05 74 VAL B CA 1
ATOM 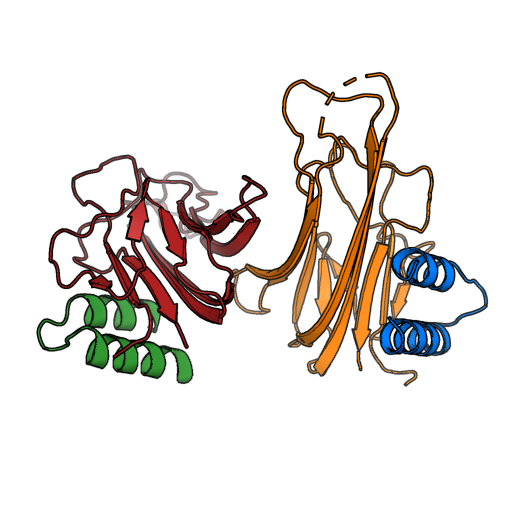1488 C C . VAL B 2 75 ? -29.736 -52.846 -28.808 1.00 121.77 74 VAL B C 1
ATOM 1489 O O . VAL B 2 75 ? -28.797 -52.146 -28.423 1.00 114.96 74 VAL B O 1
ATOM 1502 N N . LEU B 2 76 ? -30.075 -53.984 -28.207 1.00 128.22 75 LEU B N 1
ATOM 1503 C CA . LEU B 2 76 ? -29.408 -54.449 -26.997 1.00 126.33 75 LEU B CA 1
ATOM 1504 C C . LEU B 2 76 ? -28.244 -55.361 -27.367 1.00 106.72 75 LEU B C 1
ATOM 1505 O O . LEU B 2 76 ? -28.431 -56.368 -28.058 1.00 105.70 75 LEU B O 1
ATOM 1521 N N . LEU B 2 77 ? -27.051 -55.016 -26.893 1.00 101.56 76 LEU B N 1
ATOM 1522 C CA . LEU B 2 77 ? -25.836 -55.759 -27.193 1.00 96.30 76 LEU B CA 1
ATOM 1523 C C . LEU B 2 77 ? -25.446 -56.613 -25.995 1.00 94.25 76 LEU B C 1
ATOM 1524 O O . LEU B 2 77 ? -25.422 -56.125 -24.859 1.00 90.10 76 LEU B O 1
ATOM 1540 N N . THR B 2 78 ? -25.141 -57.882 -26.252 1.00 76.03 77 THR B N 1
ATOM 1541 C CA . THR B 2 78 ? -24.766 -58.824 -25.210 1.00 81.79 77 THR B CA 1
ATOM 1542 C C . THR B 2 78 ? -23.396 -59.422 -25.508 1.00 75.49 77 THR B C 1
ATOM 1543 O O . THR B 2 78 ? -22.983 -59.533 -26.665 1.00 77.54 77 THR B O 1
ATOM 1554 N N . HIS B 2 79 ? -22.703 -59.817 -24.445 1.00 75.11 78 HIS B N 1
ATOM 1555 C CA . HIS B 2 79 ? -21.389 -60.441 -24.534 1.00 69.73 78 HIS B CA 1
ATOM 1556 C C . HIS B 2 79 ? -21.301 -61.443 -23.395 1.00 70.84 78 HIS B C 1
ATOM 1557 O O . HIS B 2 79 ? -21.533 -61.083 -22.237 1.00 70.55 78 HIS B O 1
ATOM 1571 N N . THR B 2 80 ? -20.990 -62.695 -23.722 1.00 73.89 79 THR B N 1
ATOM 1572 C CA . THR B 2 80 ? -21.037 -63.764 -22.739 1.00 67.13 79 THR B CA 1
ATOM 1573 C C . THR B 2 80 ? -19.815 -64.656 -22.877 1.00 66.87 79 THR B C 1
ATOM 1574 O O . THR B 2 80 ? -19.266 -64.824 -23.970 1.00 72.94 79 THR B O 1
ATOM 1585 N N . ILE B 2 81 ? -19.398 -65.227 -21.750 1.00 70.01 80 ILE B N 1
ATOM 1586 C CA . ILE B 2 81 ? -18.400 -66.288 -21.710 1.00 69.85 80 ILE B CA 1
ATOM 1587 C C . ILE B 2 81 ? -19.049 -67.497 -21.054 1.00 70.24 80 ILE B C 1
ATOM 1588 O O . ILE B 2 81 ? -19.579 -67.395 -19.942 1.00 74.70 80 ILE B O 1
ATOM 1604 N N . SER B 2 82 ? -19.014 -68.633 -21.744 1.00 73.95 81 SER B N 1
ATOM 1605 C CA . SER B 2 82 ? -19.643 -69.853 -21.268 1.00 72.77 81 SER B CA 1
ATOM 1606 C C . SER B 2 82 ? -18.616 -70.976 -21.232 1.00 74.96 81 SER B C 1
ATOM 1607 O O . SER B 2 82 ? -17.536 -70.882 -21.821 1.00 70.57 81 SER B O 1
ATOM 1615 N N . ARG B 2 83 ? -18.969 -72.042 -20.519 1.00 77.32 82 ARG B N 1
ATOM 1616 C CA . ARG B 2 83 ? -18.135 -73.227 -20.406 1.00 81.28 82 ARG B CA 1
ATOM 1617 C C . ARG B 2 83 ? -18.943 -74.447 -20.820 1.00 83.37 82 ARG B C 1
ATOM 1618 O O . ARG B 2 83 ? -20.148 -74.529 -20.565 1.00 81.33 82 ARG B O 1
ATOM 1639 N N . ILE B 2 84 ? -18.267 -75.402 -21.450 1.00 88.81 83 ILE B N 1
ATOM 1640 C CA . ILE B 2 84 ? -18.873 -76.664 -21.852 1.00 102.62 83 ILE B CA 1
ATOM 1641 C C . ILE B 2 84 ? -18.030 -77.771 -21.238 1.00 107.25 83 ILE B C 1
ATOM 1642 O O . ILE B 2 84 ? -16.862 -77.947 -21.606 1.00 104.51 83 ILE B O 1
ATOM 1658 N N . ALA B 2 85 ? -18.615 -78.506 -20.296 1.00 103.86 84 ALA B N 1
ATOM 1659 C CA . ALA B 2 85 ? -17.907 -79.571 -19.599 1.00 110.97 84 ALA B CA 1
ATOM 1660 C C . ALA B 2 85 ? -17.243 -80.528 -20.578 1.00 119.21 84 ALA B C 1
ATOM 1661 O O . ALA B 2 85 ? -17.693 -80.667 -21.719 1.00 124.91 84 ALA B O 1
ATOM 1668 N N . VAL B 2 86 ? -16.184 -81.203 -20.129 1.00 125.92 85 VAL B N 1
ATOM 1669 C CA . VAL B 2 86 ? -15.355 -81.986 -21.035 1.00 131.34 85 VAL B CA 1
ATOM 1670 C C . VAL B 2 86 ? -16.115 -83.190 -21.574 1.00 133.88 85 VAL B C 1
ATOM 1671 O O . VAL B 2 86 ? -15.971 -83.550 -22.748 1.00 129.24 85 VAL B O 1
ATOM 1684 N N . SER B 2 87 ? -16.930 -83.833 -20.738 1.00 122.31 86 SER B N 1
ATOM 1685 C CA . SER B 2 87 ? -17.556 -85.098 -21.098 1.00 123.93 86 SER B CA 1
ATOM 1686 C C . SER B 2 87 ? -19.050 -84.966 -21.369 1.00 123.98 86 SER B C 1
ATOM 1687 O O . SER B 2 87 ? -19.767 -85.973 -21.352 1.00 122.54 86 SER B O 1
ATOM 1695 N N . TYR B 2 88 ? -19.533 -83.756 -21.632 1.00 134.35 87 TYR B N 1
ATOM 1696 C CA . TYR B 2 88 ? -20.959 -83.515 -21.787 1.00 136.17 87 TYR B CA 1
ATOM 1697 C C . TYR B 2 88 ? -21.154 -82.458 -22.868 1.00 143.16 87 TYR B C 1
ATOM 1698 O O . TYR B 2 88 ? -20.207 -82.046 -23.545 1.00 154.81 87 TYR B O 1
ATOM 1709 N N . GLN B 2 89 ? -22.407 -82.031 -23.042 1.00 100.06 88 GLN B N 1
ATOM 1710 C CA . GLN B 2 89 ? -22.749 -80.989 -24.004 1.00 99.76 88 GLN B CA 1
ATOM 1711 C C . GLN B 2 89 ? -23.536 -79.861 -23.347 1.00 97.17 88 GLN B C 1
ATOM 1712 O O . GLN B 2 89 ? -24.227 -79.107 -24.041 1.00 96.35 88 GLN B O 1
ATOM 1716 N N . THR B 2 90 ? -23.458 -79.741 -22.024 1.00 100.33 89 THR B N 1
ATOM 1717 C CA . THR B 2 90 ? -24.155 -78.695 -21.289 1.00 90.44 89 THR B CA 1
ATOM 1718 C C . THR B 2 90 ? -23.275 -77.451 -21.250 1.00 84.65 89 THR B C 1
ATOM 1719 O O . THR B 2 90 ? -22.172 -77.482 -20.692 1.00 82.96 89 THR B O 1
ATOM 1730 N N . LYS B 2 91 ? -23.753 -76.364 -21.848 1.00 82.60 90 LYS B N 1
ATOM 1731 C CA . LYS B 2 91 ? -23.052 -75.087 -21.826 1.00 82.55 90 LYS B CA 1
ATOM 1732 C C . LYS B 2 91 ? -23.621 -74.232 -20.701 1.00 75.23 90 LYS B C 1
ATOM 1733 O O . LYS B 2 91 ? -24.843 -74.112 -20.562 1.00 72.73 90 LYS B O 1
ATOM 1752 N N . VAL B 2 92 ? -22.735 -73.645 -19.903 1.00 72.18 91 VAL B N 1
ATOM 1753 C CA . VAL B 2 92 ? -23.115 -72.875 -18.726 1.00 69.72 91 VAL B CA 1
ATOM 1754 C C . VAL B 2 92 ? -22.544 -71.470 -18.854 1.00 67.24 91 VAL B C 1
ATOM 1755 O O . VAL B 2 92 ? -21.353 -71.300 -19.144 1.00 68.81 91 VAL B O 1
ATOM 1768 N N . ASN B 2 93 ? -23.395 -70.467 -18.651 1.00 65.16 92 ASN B N 1
ATOM 1769 C CA . ASN B 2 93 ? -22.935 -69.084 -18.643 1.00 69.81 92 ASN B CA 1
ATOM 1770 C C . ASN B 2 93 ? -22.110 -68.821 -17.387 1.00 67.12 92 ASN B C 1
ATOM 1771 O O . ASN B 2 93 ? -22.593 -69.012 -16.268 1.00 62.24 92 ASN B O 1
ATOM 1782 N N . LEU B 2 94 ? -20.859 -68.407 -17.578 1.00 66.51 93 LEU B N 1
ATOM 1783 C CA . LEU B 2 94 ? -19.993 -67.972 -16.491 1.00 65.14 93 LEU B CA 1
ATOM 1784 C C . LEU B 2 94 ? -19.981 -66.460 -16.324 1.00 67.22 93 LEU B C 1
ATOM 1785 O O . LEU B 2 94 ? -19.941 -65.964 -15.193 1.00 67.46 93 LEU B O 1
ATOM 1801 N N . LEU B 2 95 ? -20.015 -65.721 -17.432 1.00 73.16 94 LEU B N 1
ATOM 1802 C CA . LEU B 2 95 ? -19.953 -64.268 -17.425 1.00 67.48 94 LEU B CA 1
ATOM 1803 C C . LEU B 2 95 ? -20.900 -63.737 -18.492 1.00 75.49 94 LEU B C 1
ATOM 1804 O O . LEU B 2 95 ? -21.152 -64.398 -19.503 1.00 70.52 94 LEU B O 1
ATOM 1820 N N . SER B 2 96 ? -21.427 -62.538 -18.258 1.00 70.26 95 SER B N 1
ATOM 1821 C CA . SER B 2 96 ? -22.354 -61.929 -19.202 1.00 71.27 95 SER B CA 1
ATOM 1822 C C . SER B 2 96 ? -22.457 -60.437 -18.930 1.00 73.11 95 SER B C 1
ATOM 1823 O O . SER B 2 96 ? -22.224 -59.981 -17.809 1.00 68.85 95 SER B O 1
ATOM 1831 N N . ALA B 2 97 ? -22.817 -59.685 -19.968 1.00 79.02 96 ALA B N 1
ATOM 1832 C CA . ALA B 2 97 ? -22.924 -58.237 -19.870 1.00 75.90 96 ALA B CA 1
ATOM 1833 C C . ALA B 2 97 ? -23.810 -57.726 -20.997 1.00 80.99 96 ALA B C 1
ATOM 1834 O O . ALA B 2 97 ? -23.711 -58.198 -22.132 1.00 84.32 96 ALA B O 1
ATOM 1841 N N . ILE B 2 98 ? -24.670 -56.762 -20.675 1.00 81.55 97 ILE B N 1
ATOM 1842 C CA . ILE B 2 98 ? -25.577 -56.155 -21.642 1.00 85.16 97 ILE B CA 1
ATOM 1843 C C . ILE B 2 98 ? -25.302 -54.658 -21.700 1.00 90.03 97 ILE B C 1
ATOM 1844 O O . ILE B 2 98 ? -24.889 -54.041 -20.712 1.00 96.37 97 ILE B O 1
ATOM 1860 N N . LYS B 2 99 ? -25.529 -54.077 -22.877 1.00 98.80 98 LYS B N 1
ATOM 1861 C CA . LYS B 2 99 ? -25.382 -52.643 -23.088 1.00 98.81 98 LYS B CA 1
ATOM 1862 C C . LYS B 2 99 ? -26.491 -52.171 -24.020 1.00 104.11 98 LYS B C 1
ATOM 1863 O O . LYS B 2 99 ? -27.126 -52.968 -24.715 1.00 101.88 98 LYS B O 1
ATOM 1882 N N . SER B 2 100 ? -26.719 -50.859 -24.030 1.00 108.92 99 SER B N 1
ATOM 1883 C CA . SER B 2 100 ? -27.724 -50.237 -24.892 1.00 110.95 99 SER B CA 1
ATOM 1884 C C . SER B 2 100 ? -27.074 -49.066 -25.613 1.00 106.19 99 SER B C 1
ATOM 1885 O O . SER B 2 100 ? -27.123 -47.922 -25.137 1.00 109.23 99 SER B O 1
ATOM 1893 N N . PRO B 2 101 ? -26.449 -49.313 -26.764 1.00 100.69 100 PRO B N 1
ATOM 1894 C CA . PRO B 2 101 ? -25.813 -48.208 -27.504 1.00 97.77 100 PRO B CA 1
ATOM 1895 C C . PRO B 2 101 ? -26.711 -47.004 -27.727 1.00 103.66 100 PRO B C 1
ATOM 1896 O O . PRO B 2 101 ? -26.211 -45.875 -27.794 1.00 101.68 100 PRO B O 1
ATOM 1907 N N . CYS B 2 102 ? -28.018 -47.205 -27.843 1.00 105.22 101 CYS B N 1
ATOM 1908 C CA . CYS B 2 102 ? -28.952 -46.142 -28.173 1.00 108.22 101 CYS B CA 1
ATOM 1909 C C . CYS B 2 102 ? -30.044 -46.049 -27.118 1.00 115.22 101 CYS B C 1
ATOM 1910 O O . CYS B 2 102 ? -30.462 -47.057 -26.541 1.00 116.52 101 CYS B O 1
ATOM 1917 N N . GLN B 2 103 ? -30.491 -44.824 -26.867 1.00 129.61 102 GLN B N 1
ATOM 1918 C CA . GLN B 2 103 ? -31.512 -44.566 -25.862 1.00 137.00 102 GLN B CA 1
ATOM 1919 C C . GLN B 2 103 ? -32.757 -43.949 -26.489 1.00 140.60 102 GLN B C 1
ATOM 1920 O O . GLN B 2 103 ? -33.145 -44.303 -27.601 1.00 135.78 102 GLN B O 1
ATOM 1924 N N . ALA B 2 112 ? -28.323 -40.379 -35.836 1.00 107.69 111 ALA B N 1
ATOM 1925 C CA . ALA B 2 112 ? -27.422 -39.906 -36.883 1.00 109.04 111 ALA B CA 1
ATOM 1926 C C . ALA B 2 112 ? -25.977 -39.906 -36.389 1.00 103.35 111 ALA B C 1
ATOM 1927 O O . ALA B 2 112 ? -25.039 -39.911 -37.181 1.00 106.49 111 ALA B O 1
ATOM 1929 N N . LYS B 2 113 ? -25.819 -39.892 -35.076 1.00 105.62 112 LYS B N 1
ATOM 1930 C CA . LYS B 2 113 ? -24.492 -39.807 -34.475 1.00 106.89 112 LYS B CA 1
ATOM 1931 C C . LYS B 2 113 ? -23.888 -41.195 -34.315 1.00 110.24 112 LYS B C 1
ATOM 1932 O O . LYS B 2 113 ? -24.547 -42.080 -33.767 1.00 109.32 112 LYS B O 1
ATOM 1934 N N . PRO B 2 114 ? -22.650 -41.421 -34.776 1.00 112.28 113 PRO B N 1
ATOM 1935 C CA . PRO B 2 114 ? -22.007 -42.722 -34.528 1.00 114.10 113 PRO B CA 1
ATOM 1936 C C . PRO B 2 114 ? -21.932 -42.996 -33.033 1.00 110.83 113 PRO B C 1
ATOM 1937 O O . PRO B 2 114 ? -21.901 -42.077 -32.209 1.00 108.65 113 PRO B O 1
ATOM 1941 N N . TRP B 2 115 ? -21.892 -44.278 -32.691 1.00 110.16 114 TRP B N 1
ATOM 1942 C CA . TRP B 2 115 ? -21.804 -44.708 -31.306 1.00 101.23 114 TRP B CA 1
ATOM 1943 C C . TRP B 2 115 ? -20.747 -45.799 -31.171 1.00 96.32 114 TRP B C 1
ATOM 1944 O O . TRP B 2 115 ? -20.328 -46.411 -32.154 1.00 99.60 114 TRP B O 1
ATOM 1965 N N . TYR B 2 116 ? -20.296 -46.020 -29.935 1.00 94.40 115 TYR B N 1
ATOM 1966 C CA . TYR B 2 116 ? -19.222 -46.968 -29.639 1.00 88.94 115 TYR B CA 1
ATOM 1967 C C . TYR B 2 116 ? -19.502 -47.568 -28.270 1.00 80.86 115 TYR B C 1
ATOM 1968 O O . TYR B 2 116 ? -19.507 -46.848 -27.267 1.00 88.69 115 TYR B O 1
ATOM 1986 N N . GLU B 2 117 ? -19.747 -48.875 -28.235 1.00 81.16 116 GLU B N 1
ATOM 1987 C CA . GLU B 2 117 ? -20.061 -49.584 -26.995 1.00 81.34 116 GLU B CA 1
ATOM 1988 C C . GLU B 2 117 ? -19.023 -50.671 -26.752 1.00 84.01 116 GLU B C 1
ATOM 1989 O O . GLU B 2 117 ? -19.084 -51.741 -27.383 1.00 76.64 116 GLU B O 1
ATOM 2001 N N . PRO B 2 118 ? -18.040 -50.445 -25.877 1.00 78.96 117 PRO B N 1
ATOM 2002 C CA . PRO B 2 118 ? -17.151 -51.540 -25.465 1.00 80.08 117 PRO B CA 1
ATOM 2003 C C . PRO B 2 118 ? -17.759 -52.341 -24.323 1.00 78.91 117 PRO B C 1
ATOM 2004 O O . PRO B 2 118 ? -18.405 -51.804 -23.421 1.00 85.84 117 PRO B O 1
ATOM 2015 N N . ILE B 2 119 ? -17.564 -53.655 -24.377 1.00 76.04 118 ILE B N 1
ATOM 2016 C CA . ILE B 2 119 ? -18.038 -54.573 -23.345 1.00 77.72 118 ILE B CA 1
ATOM 2017 C C . ILE B 2 119 ? -16.891 -55.520 -23.005 1.00 75.66 118 ILE B C 1
ATOM 2018 O O . ILE B 2 119 ? -16.466 -56.315 -23.852 1.00 75.14 118 ILE B O 1
ATOM 2034 N N . TYR B 2 120 ? -16.389 -55.437 -21.773 1.00 78.63 119 TYR B N 1
ATOM 2035 C CA . TYR B 2 120 ? -15.329 -56.308 -21.283 1.00 74.73 119 TYR B CA 1
ATOM 2036 C C . TYR B 2 120 ? -15.887 -57.256 -20.225 1.00 73.41 119 TYR B C 1
ATOM 2037 O O . TYR B 2 120 ? -16.853 -56.934 -19.528 1.00 75.58 119 TYR B O 1
ATOM 2055 N N . LEU B 2 121 ? -15.276 -58.436 -20.125 1.00 72.30 120 LEU B N 1
ATOM 2056 C CA . LEU B 2 121 ? -15.698 -59.467 -19.186 1.00 74.09 120 LEU B CA 1
ATOM 2057 C C . LEU B 2 121 ? -14.474 -60.071 -18.512 1.00 77.59 120 LEU B C 1
ATOM 2058 O O . LEU B 2 121 ? -13.396 -60.147 -19.104 1.00 69.57 120 LEU B O 1
ATOM 2074 N N . GLY B 2 122 ? -14.650 -60.514 -17.270 1.00 75.62 121 GLY B N 1
ATOM 2075 C CA . GLY B 2 122 ? -13.546 -61.081 -16.520 1.00 78.26 121 GLY B CA 1
ATOM 2076 C C . GLY B 2 122 ? -13.935 -61.732 -15.209 1.00 79.28 121 GLY B C 1
ATOM 2077 O O . GLY B 2 122 ? -14.930 -61.350 -14.588 1.00 73.72 121 GLY B O 1
ATOM 2081 N N . GLY B 2 123 ? -13.153 -62.720 -14.779 1.00 80.38 122 GLY B N 1
ATOM 2082 C CA . GLY B 2 123 ? -13.416 -63.416 -13.535 1.00 75.96 122 GLY B CA 1
ATOM 2083 C C . GLY B 2 123 ? -12.630 -64.704 -13.396 1.00 78.59 122 GLY B C 1
ATOM 2084 O O . GLY B 2 123 ? -12.236 -65.298 -14.404 1.00 76.62 122 GLY B O 1
ATOM 2088 N N . VAL B 2 124 ? -12.391 -65.148 -12.163 1.00 77.99 123 VAL B N 1
ATOM 2089 C CA . VAL B 2 124 ? -11.683 -66.397 -11.901 1.00 78.44 123 VAL B CA 1
ATOM 2090 C C . VAL B 2 124 ? -12.706 -67.486 -11.610 1.00 71.57 123 VAL B C 1
ATOM 2091 O O . VAL B 2 124 ? -13.651 -67.275 -10.837 1.00 76.52 123 VAL B O 1
ATOM 2104 N N . PHE B 2 125 ? -12.520 -68.648 -12.232 1.00 78.04 124 PHE B N 1
ATOM 2105 C CA . PHE B 2 125 ? -13.402 -69.790 -12.064 1.00 73.97 124 PHE B CA 1
ATOM 2106 C C . PHE B 2 125 ? -12.540 -71.044 -11.982 1.00 78.00 124 PHE B C 1
ATOM 2107 O O . PHE B 2 125 ? -11.414 -71.083 -12.486 1.00 77.91 124 PHE B O 1
ATOM 2124 N N . GLN B 2 126 ? -13.075 -72.080 -11.346 1.00 80.00 125 GLN B N 1
ATOM 2125 C CA . GLN B 2 126 ? -12.419 -73.382 -11.321 1.00 84.08 125 GLN B CA 1
ATOM 2126 C C . GLN B 2 126 ? -12.810 -74.136 -12.588 1.00 84.55 125 GLN B C 1
ATOM 2127 O O . GLN B 2 126 ? -13.995 -74.403 -12.819 1.00 83.40 125 GLN B O 1
ATOM 2141 N N . LEU B 2 127 ? -11.817 -74.480 -13.400 1.00 88.28 126 LEU B N 1
ATOM 2142 C CA . LEU B 2 127 ? -12.026 -75.202 -14.644 1.00 92.27 126 LEU B CA 1
ATOM 2143 C C . LEU B 2 127 ? -11.412 -76.591 -14.551 1.00 89.90 126 LEU B C 1
ATOM 2144 O O . LEU B 2 127 ? -10.488 -76.838 -13.773 1.00 88.49 126 LEU B O 1
ATOM 2160 N N . GLU B 2 128 ? -11.948 -77.501 -15.353 1.00 88.36 127 GLU B N 1
ATOM 2161 C CA . GLU B 2 128 ? -11.475 -78.874 -15.414 1.00 90.74 127 GLU B CA 1
ATOM 2162 C C . GLU B 2 128 ? -10.813 -79.129 -16.762 1.00 90.21 127 GLU B C 1
ATOM 2163 O O . GLU B 2 128 ? -11.154 -78.504 -17.770 1.00 87.04 127 GLU B O 1
ATOM 2175 N N . LYS B 2 129 ? -9.849 -80.046 -16.764 1.00 92.53 128 LYS B N 1
ATOM 2176 C CA . LYS B 2 129 ? -9.160 -80.398 -17.998 1.00 99.70 128 LYS B CA 1
ATOM 2177 C C . LYS B 2 129 ? -10.166 -80.821 -19.060 1.00 104.29 128 LYS B C 1
ATOM 2178 O O . LYS B 2 129 ? -11.085 -81.599 -18.791 1.00 102.15 128 LYS B O 1
ATOM 2197 N N . GLY B 2 130 ? -9.982 -80.311 -20.274 1.00 102.97 129 GLY B N 1
ATOM 2198 C CA . GLY B 2 130 ? -10.871 -80.602 -21.371 1.00 113.46 129 GLY B CA 1
ATOM 2199 C C . GLY B 2 130 ? -12.066 -79.682 -21.485 1.00 104.96 129 GLY B C 1
ATOM 2200 O O . GLY B 2 130 ? -12.694 -79.634 -22.550 1.00 107.35 129 GLY B O 1
ATOM 2204 N N . ASP B 2 131 ? -12.409 -78.963 -20.420 1.00 104.45 130 ASP B N 1
ATOM 2205 C CA . ASP B 2 131 ? -13.484 -77.986 -20.498 1.00 99.76 130 ASP B CA 1
ATOM 2206 C C . ASP B 2 131 ? -13.223 -77.022 -21.644 1.00 93.48 130 ASP B C 1
ATOM 2207 O O . ASP B 2 131 ? -12.076 -76.667 -21.923 1.00 89.21 130 ASP B O 1
ATOM 2216 N N . ARG B 2 132 ? -14.293 -76.610 -22.313 1.00 93.95 131 ARG B N 1
ATOM 2217 C CA . ARG B 2 132 ? -14.210 -75.757 -23.489 1.00 82.41 131 ARG B CA 1
ATOM 2218 C C . ARG B 2 132 ? -14.821 -74.403 -23.165 1.00 80.84 131 ARG B C 1
ATOM 2219 O O . ARG B 2 132 ? -15.923 -74.330 -22.610 1.00 82.39 131 ARG B O 1
ATOM 2240 N N . LEU B 2 133 ? -14.104 -73.337 -23.501 1.00 72.86 132 LEU B N 1
ATOM 2241 C CA . LEU B 2 133 ? -14.535 -71.979 -23.211 1.00 72.45 132 LEU B CA 1
ATOM 2242 C C . LEU B 2 133 ? -14.807 -71.227 -24.504 1.00 69.77 132 LEU B C 1
ATOM 2243 O O . LEU B 2 133 ? -14.055 -71.344 -25.478 1.00 71.74 132 LEU B O 1
ATOM 2259 N N . SER B 2 134 ? -15.892 -70.456 -24.507 1.00 67.78 133 SER B N 1
ATOM 2260 C CA . SER B 2 134 ? -16.294 -69.688 -25.676 1.00 68.33 133 SER B CA 1
ATOM 2261 C C . SER B 2 134 ? -16.715 -68.294 -25.244 1.00 71.37 133 SER B C 1
ATOM 2262 O O . SER B 2 134 ? -17.469 -68.141 -24.279 1.00 70.99 133 SER B O 1
ATOM 2270 N N . ALA B 2 135 ? -16.221 -67.285 -25.956 1.00 68.97 134 ALA B N 1
ATOM 2271 C CA . ALA B 2 135 ? -16.649 -65.900 -25.802 1.00 70.62 134 ALA B CA 1
ATOM 2272 C C . ALA B 2 135 ? -17.514 -65.551 -27.005 1.00 63.18 134 ALA B C 1
ATOM 2273 O O . ALA B 2 135 ? -17.057 -65.651 -28.148 1.00 69.07 134 ALA B O 1
ATOM 2280 N N . GLU B 2 136 ? -18.756 -65.151 -26.749 1.00 67.48 135 GLU B N 1
ATOM 2281 C CA . GLU B 2 136 ? -19.738 -64.956 -27.801 1.00 60.08 135 GLU B CA 1
ATOM 2282 C C . GLU B 2 136 ? -20.456 -63.626 -27.624 1.00 64.70 135 GLU B C 1
ATOM 2283 O O . GLU B 2 136 ? -20.431 -63.014 -26.554 1.00 78.95 135 GLU B O 1
ATOM 2295 N N . ILE B 2 137 ? -21.091 -63.184 -28.710 1.00 63.58 136 ILE B N 1
ATOM 2296 C CA . ILE B 2 137 ? -21.925 -61.993 -28.732 1.00 65.34 136 ILE B CA 1
ATOM 2297 C C . ILE B 2 137 ? -23.211 -62.348 -29.467 1.00 68.72 1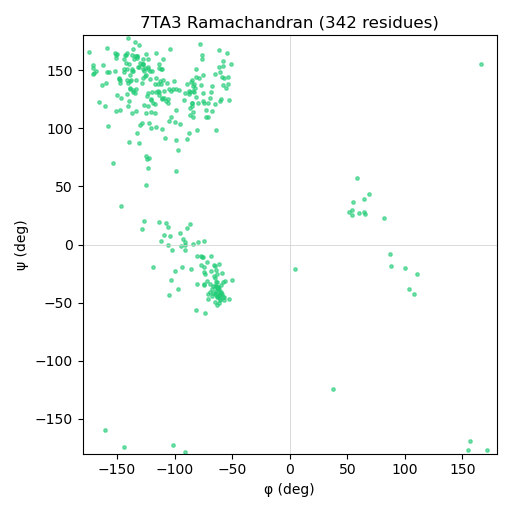36 ILE B C 1
ATOM 2298 O O . ILE B 2 137 ? -23.354 -63.435 -30.029 1.00 68.76 136 ILE B O 1
ATOM 2314 N N . ASN B 2 138 ? -24.150 -61.403 -29.471 1.00 67.25 137 ASN B N 1
ATOM 2315 C CA . ASN B 2 138 ? -25.432 -61.605 -30.135 1.00 71.25 137 ASN B CA 1
ATOM 2316 C C . ASN B 2 138 ? -25.539 -60.896 -31.477 1.00 72.91 137 ASN B C 1
ATOM 2317 O O . ASN B 2 138 ? -26.243 -61.387 -32.367 1.00 66.11 137 ASN B O 1
ATOM 2328 N N . ARG B 2 139 ? -24.864 -59.755 -31.649 1.00 69.14 138 ARG B N 1
ATOM 2329 C CA . ARG B 2 139 ? -24.981 -58.935 -32.853 1.00 71.27 138 ARG B CA 1
ATOM 2330 C C . ARG B 2 139 ? -23.596 -58.723 -33.448 1.00 70.55 138 ARG B C 1
ATOM 2331 O O . ARG B 2 139 ? -23.011 -57.634 -33.319 1.00 69.81 138 ARG B O 1
ATOM 2352 N N . PRO B 2 140 ? -23.039 -59.734 -34.119 1.00 63.33 139 PRO B N 1
ATOM 2353 C CA . PRO B 2 140 ? -21.764 -59.525 -34.827 1.00 69.91 139 PRO B CA 1
ATOM 2354 C C . PRO B 2 140 ? -21.847 -58.478 -35.927 1.00 69.28 139 PRO B C 1
ATOM 2355 O O . PRO B 2 140 ? -20.803 -57.995 -36.379 1.00 68.37 139 PRO B O 1
ATOM 2366 N N . ASP B 2 141 ? -23.052 -58.110 -36.372 1.00 68.32 140 ASP B N 1
ATOM 2367 C CA . ASP B 2 141 ? -23.191 -57.086 -37.402 1.00 72.15 140 ASP B CA 1
ATOM 2368 C C . ASP B 2 141 ? -22.797 -55.700 -36.909 1.00 74.33 140 ASP B C 1
ATOM 2369 O O . ASP B 2 141 ? -22.688 -54.782 -37.729 1.00 74.33 140 ASP B O 1
ATOM 2378 N N . TYR B 2 142 ? -22.582 -55.525 -35.604 1.00 75.79 141 TYR B N 1
ATOM 2379 C CA . TYR B 2 142 ? -22.095 -54.266 -35.056 1.00 75.69 141 TYR B CA 1
ATOM 2380 C C . TYR B 2 142 ? -20.656 -54.364 -34.558 1.00 74.89 141 TYR B C 1
ATOM 2381 O O . TYR B 2 142 ? -20.165 -53.424 -33.923 1.00 70.68 141 TYR B O 1
ATOM 2399 N N . LEU B 2 143 ? -19.973 -55.477 -34.815 1.00 73.11 142 LEU B N 1
ATOM 2400 C CA . LEU B 2 143 ? -18.577 -55.595 -34.425 1.00 71.33 142 LEU B CA 1
ATOM 2401 C C . LEU B 2 143 ? -17.735 -54.547 -35.136 1.00 74.25 142 LEU B C 1
ATOM 2402 O O . LEU B 2 143 ? -18.059 -54.096 -36.243 1.00 73.18 142 LEU B O 1
ATOM 2418 N N . ASP B 2 144 ? -16.633 -54.171 -34.493 1.00 76.97 143 ASP B N 1
ATOM 2419 C CA . ASP B 2 144 ? -15.645 -53.321 -35.124 1.00 79.38 143 ASP B CA 1
ATOM 2420 C C . ASP B 2 144 ? -14.261 -53.952 -35.051 1.00 77.42 143 ASP B C 1
ATOM 2421 O O . ASP B 2 144 ? -13.905 -54.620 -34.075 1.00 76.94 143 ASP B O 1
ATOM 2430 N N . PHE B 2 145 ? -13.450 -53.658 -36.068 1.00 76.37 144 PHE B N 1
ATOM 2431 C CA . PHE B 2 145 ? -12.089 -54.166 -36.167 1.00 85.09 144 PHE B CA 1
ATOM 2432 C C . PHE B 2 145 ? -11.079 -53.051 -36.411 1.00 87.17 144 PHE B C 1
ATOM 2433 O O . PHE B 2 145 ? -9.929 -53.342 -36.751 1.00 85.19 144 PHE B O 1
ATOM 2450 N N . ALA B 2 146 ? -11.471 -51.786 -36.230 1.00 87.43 145 ALA B N 1
ATOM 2451 C CA . ALA B 2 146 ? -10.520 -50.692 -36.394 1.00 96.03 145 ALA B CA 1
ATOM 2452 C C . ALA B 2 146 ? -9.547 -50.616 -35.225 1.00 102.92 145 ALA B C 1
ATOM 2453 O O . ALA B 2 146 ? -8.437 -50.096 -35.375 1.00 102.17 145 ALA B O 1
ATOM 2460 N N . GLU B 2 147 ? -9.943 -51.114 -34.061 1.00 102.01 146 GLU B N 1
ATOM 2461 C CA . GLU B 2 147 ? -9.066 -51.157 -32.893 1.00 98.12 146 GLU B CA 1
ATOM 2462 C C . GLU B 2 147 ? -8.463 -52.553 -32.757 1.00 97.09 146 GLU B C 1
ATOM 2463 O O . GLU B 2 147 ? -8.703 -53.281 -31.794 1.00 90.87 146 GLU B O 1
ATOM 2475 N N . SER B 2 148 ? -7.677 -52.923 -33.769 1.00 104.55 147 SER B N 1
ATOM 2476 C CA . SER B 2 148 ? -7.124 -54.268 -33.834 1.00 110.86 147 SER B CA 1
ATOM 2477 C C . SER B 2 148 ? -6.265 -54.537 -32.606 1.00 107.79 147 SER B C 1
ATOM 2478 O O . SER B 2 148 ? -5.345 -53.775 -32.295 1.00 102.05 147 SER B O 1
ATOM 2486 N N . GLY B 2 149 ? -6.583 -55.623 -31.896 1.00 89.59 148 GLY B N 1
ATOM 2487 C CA . GLY B 2 149 ? -5.926 -55.989 -30.661 1.00 86.40 148 GLY B CA 1
ATOM 2488 C C . GLY B 2 149 ? -6.813 -55.843 -29.439 1.00 79.02 148 GLY B C 1
ATOM 2489 O O . GLY B 2 149 ? -6.585 -56.526 -28.434 1.00 75.82 148 GLY B O 1
ATOM 2493 N N . GLN B 2 150 ? -7.813 -54.965 -29.503 1.00 81.78 149 GLN B N 1
ATOM 2494 C CA . GLN B 2 150 ? -8.704 -54.715 -28.378 1.00 74.75 149 GLN B CA 1
ATOM 2495 C C . GLN B 2 150 ? -9.994 -55.526 -28.447 1.00 72.81 149 GLN B C 1
ATOM 2496 O O . GLN B 2 150 ? -10.921 -55.264 -27.674 1.00 75.52 149 GLN B O 1
ATOM 2510 N N . VAL B 2 151 ? -10.082 -56.487 -29.360 1.00 70.63 150 VAL B N 1
ATOM 2511 C CA . VAL B 2 151 ? -11.141 -57.491 -29.366 1.00 71.75 150 VAL B CA 1
ATOM 2512 C C . VAL B 2 151 ? -10.433 -58.821 -29.146 1.00 71.70 150 VAL B C 1
ATOM 2513 O O . VAL B 2 151 ? -9.833 -59.374 -30.077 1.00 67.12 150 VAL B O 1
ATOM 2526 N N . TYR B 2 152 ? -10.478 -59.333 -27.916 1.00 63.79 151 TYR B N 1
ATOM 2527 C CA . TYR B 2 152 ? -9.624 -60.446 -27.532 1.00 64.65 151 TYR B CA 1
ATOM 2528 C C . TYR B 2 152 ? -10.392 -61.427 -26.654 1.00 69.24 151 TYR B C 1
ATOM 2529 O O . TYR B 2 152 ? -11.557 -61.214 -26.306 1.00 69.64 151 TYR B O 1
ATOM 2547 N N . PHE B 2 153 ? -9.706 -62.506 -26.282 1.00 65.95 152 PHE B N 1
ATOM 2548 C CA . PHE B 2 153 ? -10.290 -63.592 -25.496 1.00 65.32 152 PHE B CA 1
ATOM 2549 C C . PHE B 2 153 ? -9.125 -64.419 -24.978 1.00 64.24 152 PHE B C 1
ATOM 2550 O O . PHE B 2 153 ? -8.306 -64.891 -25.773 1.00 70.35 152 PHE B O 1
ATOM 2567 N N . GLY B 2 154 ? -9.024 -64.571 -23.661 1.00 68.19 153 GLY B N 1
ATOM 2568 C CA . GLY B 2 154 ? -7.889 -65.271 -23.091 1.00 71.49 153 GLY B CA 1
ATOM 2569 C C . GLY B 2 154 ? -8.219 -65.936 -21.774 1.00 75.36 153 GLY B C 1
ATOM 2570 O O . GLY B 2 154 ? -9.244 -65.656 -21.144 1.00 72.22 153 GLY B O 1
ATOM 2574 N N . ILE B 2 155 ? -7.326 -66.838 -21.368 1.00 71.37 154 ILE B N 1
ATOM 2575 C CA . ILE B 2 155 ? -7.394 -67.475 -20.060 1.00 76.50 154 ILE B CA 1
ATOM 2576 C C . ILE B 2 155 ? -5.989 -67.520 -19.479 1.00 83.46 154 ILE B C 1
ATOM 2577 O O . ILE B 2 155 ? -4.995 -67.581 -20.209 1.00 77.25 154 ILE B O 1
ATOM 2593 N N . ILE B 2 156 ? -5.913 -67.498 -18.150 1.00 78.04 155 ILE B N 1
ATOM 2594 C CA . ILE B 2 156 ? -4.641 -67.489 -17.438 1.00 82.93 155 ILE B CA 1
ATOM 2595 C C . ILE B 2 156 ? -4.772 -68.390 -16.220 1.00 81.02 155 ILE B C 1
ATOM 2596 O O . ILE B 2 156 ? -5.610 -68.139 -15.346 1.00 80.13 155 ILE B O 1
ATOM 2612 N N . ALA B 2 157 ? -3.953 -69.437 -16.166 1.00 81.87 156 ALA B N 1
ATOM 2613 C CA . ALA B 2 157 ? -3.983 -70.361 -15.042 1.00 91.56 156 ALA B CA 1
ATOM 2614 C C . ALA B 2 157 ? -3.343 -69.716 -13.821 1.00 87.11 156 ALA B C 1
ATOM 2615 O O . ALA B 2 157 ? -2.180 -69.304 -13.865 1.00 90.02 156 ALA B O 1
ATOM 2622 N N . LEU B 2 158 ? -4.103 -69.621 -12.736 1.00 86.96 157 LEU B N 1
ATOM 2623 C CA . LEU B 2 158 ? -3.582 -69.069 -11.492 1.00 86.89 157 LEU B CA 1
ATOM 2624 C C . LEU B 2 158 ? -2.543 -70.019 -10.904 1.00 91.66 157 LEU B C 1
ATOM 2625 O O . LEU B 2 158 ? -2.501 -71.202 -11.248 1.00 90.12 157 LEU B O 1
ATOM 2642 N N . GLU C 1 1 ? -31.030 -91.039 -12.102 1.00 104.94 1 GLU C N 1
ATOM 2643 C CA . GLU C 1 1 ? -30.516 -89.763 -12.673 1.00 105.48 1 GLU C CA 1
ATOM 2644 C C . GLU C 1 1 ? -31.036 -88.579 -11.869 1.00 93.58 1 GLU C C 1
ATOM 2645 O O . GLU C 1 1 ? -32.134 -88.624 -11.311 1.00 80.71 1 GLU C O 1
ATOM 2651 N N . CYS C 1 2 ? -30.239 -87.512 -11.827 1.00 92.77 2 CYS C N 1
ATOM 2652 C CA . CYS C 1 2 ? -30.599 -86.358 -11.019 1.00 92.77 2 CYS C CA 1
ATOM 2653 C C . CYS C 1 2 ? -31.841 -85.679 -11.561 1.00 81.69 2 CYS C C 1
ATOM 2654 O O . CYS C 1 2 ? -32.673 -85.227 -10.786 1.00 81.55 2 CYS C O 1
ATOM 2661 N N . GLY C 1 3 ? -32.015 -85.648 -12.882 1.00 76.99 3 GLY C N 1
ATOM 2662 C CA . GLY C 1 3 ? -33.190 -84.996 -13.445 1.00 70.51 3 GLY C CA 1
ATOM 2663 C C . GLY C 1 3 ? -34.479 -85.747 -13.150 1.00 68.72 3 GLY C C 1
ATOM 2664 O O . GLY C 1 3 ? -35.540 -85.140 -12.964 1.00 68.03 3 GLY C O 1
ATOM 2668 N N . TRP C 1 4 ? -34.409 -87.079 -13.107 1.00 73.77 4 TRP C N 1
ATOM 2669 C CA . TRP C 1 4 ? -35.607 -87.857 -12.815 1.00 75.87 4 TRP C CA 1
ATOM 2670 C C . TRP C 1 4 ? -35.981 -87.783 -11.341 1.00 78.17 4 TRP C C 1
ATOM 2671 O O . TRP C 1 4 ? -37.170 -87.806 -11.000 1.00 82.19 4 TRP C O 1
ATOM 2692 N N . ARG C 1 5 ? -34.986 -87.721 -10.455 1.00 74.23 5 ARG C N 1
ATOM 2693 C CA . ARG C 1 5 ? -35.277 -87.570 -9.034 1.00 74.90 5 ARG C CA 1
ATOM 2694 C C . ARG C 1 5 ? -36.008 -86.263 -8.763 1.00 72.82 5 ARG C C 1
ATOM 2695 O O . ARG C 1 5 ? -36.984 -86.232 -8.004 1.00 73.66 5 ARG C O 1
ATOM 2716 N N . ILE C 1 6 ? -35.550 -85.172 -9.378 1.00 70.16 6 ILE C N 1
ATOM 2717 C CA . ILE C 1 6 ? -36.190 -83.876 -9.168 1.00 68.08 6 ILE C CA 1
ATOM 2718 C C . ILE C 1 6 ? -37.646 -83.926 -9.608 1.00 68.54 6 ILE C C 1
ATOM 2719 O O . ILE C 1 6 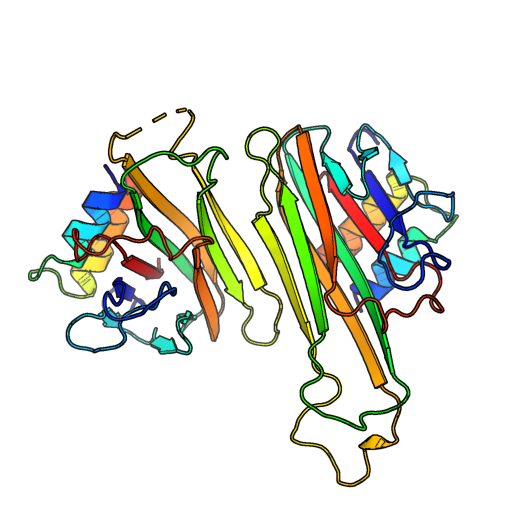? -38.535 -83.409 -8.921 1.00 68.42 6 ILE C O 1
ATOM 2735 N N . GLY C 1 7 ? -37.916 -84.553 -10.753 1.00 69.15 7 GLY C N 1
ATOM 2736 C CA . GLY C 1 7 ? -39.294 -84.684 -11.197 1.00 69.78 7 GLY C CA 1
ATOM 2737 C C . GLY C 1 7 ? -40.163 -85.391 -10.175 1.00 72.16 7 GLY C C 1
ATOM 2738 O O . GLY C 1 7 ? -41.257 -84.928 -9.841 1.00 72.07 7 GLY C O 1
ATOM 2742 N N . GLU C 1 8 ? -39.677 -86.521 -9.655 1.00 74.40 8 GLU C N 1
ATOM 2743 C CA . GLU C 1 8 ? -40.450 -87.284 -8.680 1.00 76.86 8 GLU C CA 1
ATOM 2744 C C . GLU C 1 8 ? -40.751 -86.452 -7.439 1.00 76.26 8 GLU C C 1
ATOM 2745 O O . GLU C 1 8 ? -41.873 -86.484 -6.919 1.00 77.28 8 GLU C O 1
ATOM 2757 N N . ALA C 1 9 ? -39.764 -85.700 -6.947 1.00 74.65 9 ALA C N 1
ATOM 2758 C CA . ALA C 1 9 ? -39.994 -84.862 -5.776 1.00 81.21 9 ALA C CA 1
ATOM 2759 C C . ALA C 1 9 ? -41.060 -83.810 -6.054 1.00 83.77 9 ALA C C 1
ATOM 2760 O O . ALA C 1 9 ? -41.867 -83.483 -5.175 1.00 90.90 9 ALA C O 1
ATOM 2767 N N . GLY C 1 10 ? -41.083 -83.272 -7.274 1.00 81.13 10 GLY C N 1
ATOM 2768 C CA . GLY C 1 10 ? -42.073 -82.263 -7.607 1.00 84.25 10 GLY C CA 1
ATOM 2769 C C . GLY C 1 10 ? -43.498 -82.773 -7.534 1.00 90.06 10 GLY C C 1
ATOM 2770 O O . GLY C 1 10 ? -44.430 -81.993 -7.314 1.00 105.10 10 GLY C O 1
ATOM 2774 N N . THR C 1 11 ? -43.691 -84.079 -7.711 1.00 84.29 11 THR C N 1
ATOM 2775 C CA . THR C 1 11 ? -45.014 -84.683 -7.646 1.00 97.44 11 THR C CA 1
ATOM 2776 C C . THR C 1 11 ? -45.277 -85.400 -6.328 1.00 104.70 11 THR C C 1
ATOM 2777 O O . THR C 1 11 ? -46.391 -85.891 -6.120 1.00 109.45 11 THR C O 1
ATOM 2788 N N . ASP C 1 12 ? -44.293 -85.489 -5.443 1.00 99.65 12 ASP C N 1
ATOM 2789 C CA . ASP C 1 12 ? -44.494 -86.200 -4.183 1.00 100.91 12 ASP C CA 1
ATOM 2790 C C . ASP C 1 12 ? -45.497 -85.442 -3.324 1.00 110.16 12 ASP C C 1
ATOM 2791 O O . ASP C 1 12 ? -45.206 -84.315 -2.900 1.00 108.98 12 ASP C O 1
ATOM 2800 N N . PRO C 1 13 ? -46.673 -86.008 -3.034 1.00 105.62 13 PRO C N 1
ATOM 2801 C CA . PRO C 1 13 ? -47.664 -85.256 -2.245 1.00 116.21 13 PRO C CA 1
ATOM 2802 C C . PRO C 1 13 ? -47.287 -85.096 -0.782 1.00 113.57 13 PRO C C 1
ATOM 2803 O O . PRO C 1 13 ? -47.881 -84.250 -0.101 1.00 108.41 13 PRO C O 1
ATOM 2814 N N . ASN C 1 14 ? -46.318 -85.861 -0.282 1.00 103.86 14 ASN C N 1
ATOM 2815 C CA . ASN C 1 14 ? -45.964 -85.826 1.131 1.00 106.04 14 ASN C CA 1
ATOM 2816 C C . ASN C 1 14 ? -45.078 -84.643 1.505 1.00 108.03 14 ASN C C 1
ATOM 2817 O O . ASN C 1 14 ? -44.674 -84.543 2.668 1.00 112.75 14 ASN C O 1
ATOM 2828 N N . LEU C 1 15 ? -44.762 -83.754 0.566 1.00 107.05 15 LEU C N 1
ATOM 2829 C CA . LEU C 1 15 ? -43.796 -82.682 0.781 1.00 112.38 15 LEU C CA 1
ATOM 2830 C C . LEU C 1 15 ? -44.471 -81.334 0.570 1.00 116.01 15 LEU C C 1
ATOM 2831 O O . LEU C 1 15 ? -45.036 -81.086 -0.500 1.00 111.44 15 LEU C O 1
ATOM 2847 N N . ASN C 1 16 ? -44.405 -80.458 1.579 1.00 121.90 16 ASN C N 1
ATOM 2848 C CA . ASN C 1 16 ? -44.869 -79.091 1.388 1.00 123.12 16 ASN C CA 1
ATOM 2849 C C . ASN C 1 16 ? -43.702 -78.219 0.911 1.00 122.15 16 ASN C C 1
ATOM 2850 O O . ASN C 1 16 ? -42.573 -78.686 0.738 1.00 122.10 16 ASN C O 1
ATOM 2861 N N . HIS C 1 17 ? -43.971 -76.923 0.712 1.00 121.87 17 HIS C N 1
ATOM 2862 C CA . HIS C 1 17 ? -42.985 -76.064 0.058 1.00 122.12 17 HIS C CA 1
ATOM 2863 C C . HIS C 1 17 ? -41.670 -76.030 0.830 1.00 118.38 17 HIS C C 1
ATOM 2864 O O . HIS C 1 17 ? -40.595 -75.999 0.222 1.00 118.31 17 HIS C O 1
ATOM 2878 N N . GLN C 1 18 ? -41.724 -76.098 2.161 1.00 122.45 18 GLN C N 1
ATOM 2879 C CA . GLN C 1 18 ? -40.488 -76.111 2.939 1.00 122.22 18 GLN C CA 1
ATOM 2880 C C . GLN C 1 18 ? -39.747 -77.432 2.768 1.00 115.60 18 GLN C C 1
ATOM 2881 O O . GLN C 1 18 ? -38.527 -77.451 2.557 1.00 102.32 18 GLN C O 1
ATOM 2895 N N . GLN C 1 19 ? -40.465 -78.554 2.874 1.00 114.90 19 GLN C N 1
ATOM 2896 C CA . GLN C 1 19 ? -39.805 -79.849 2.752 1.00 113.41 19 GLN C CA 1
ATOM 2897 C C . GLN C 1 19 ? -39.385 -80.123 1.311 1.00 109.16 19 GLN C C 1
ATOM 2898 O O . GLN C 1 19 ? -38.387 -80.814 1.074 1.00 100.66 19 GLN C O 1
ATOM 2912 N N . PHE C 1 20 ? -40.140 -79.609 0.337 1.00 111.15 20 PHE C N 1
ATOM 2913 C CA . PHE C 1 20 ? -39.755 -79.776 -1.061 1.00 108.51 20 PHE C CA 1
ATOM 2914 C C . PHE C 1 20 ? -38.447 -79.053 -1.358 1.00 99.39 20 PHE C C 1
ATOM 2915 O O . PHE C 1 20 ? -37.625 -79.543 -2.142 1.00 89.09 20 PHE C O 1
ATOM 2932 N N . ARG C 1 21 ? -38.230 -77.894 -0.733 1.00 98.92 21 ARG C N 1
ATOM 2933 C CA . ARG C 1 21 ? -36.982 -77.169 -0.940 1.00 94.04 21 ARG C CA 1
ATOM 2934 C C . ARG C 1 21 ? -35.792 -77.961 -0.412 1.00 90.50 21 ARG C C 1
ATOM 2935 O O . ARG C 1 21 ? -34.741 -78.024 -1.060 1.00 87.89 21 ARG C O 1
ATOM 2956 N N . ALA C 1 22 ? -35.934 -78.565 0.769 1.00 94.55 22 ALA C N 1
ATOM 2957 C CA . ALA C 1 22 ? -34.836 -79.346 1.327 1.00 91.92 22 ALA C CA 1
ATOM 2958 C C . ALA C 1 22 ? -34.516 -80.549 0.449 1.00 83.06 22 ALA C C 1
ATOM 2959 O O . ALA C 1 22 ? -33.343 -80.862 0.213 1.00 76.66 22 ALA C O 1
ATOM 2966 N N . LYS C 1 23 ? -35.548 -81.231 -0.055 1.00 77.02 23 LYS C N 1
ATOM 2967 C CA . LYS C 1 23 ? -35.320 -82.419 -0.872 1.00 87.82 23 LYS C CA 1
ATOM 2968 C C . LYS C 1 23 ? -34.576 -82.069 -2.155 1.00 88.59 23 LYS C C 1
ATOM 2969 O O . LYS C 1 23 ? -33.622 -82.755 -2.537 1.00 83.93 23 LYS C O 1
ATOM 2988 N N . ILE C 1 24 ? -34.994 -80.998 -2.835 1.00 85.91 24 ILE C N 1
ATOM 2989 C CA . ILE C 1 24 ? -34.318 -80.606 -4.070 1.00 92.52 24 ILE C CA 1
ATOM 2990 C C . ILE C 1 24 ? -32.886 -80.174 -3.774 1.00 82.93 24 ILE C C 1
ATOM 2991 O O . ILE C 1 24 ? -31.935 -80.621 -4.426 1.00 81.13 24 ILE C O 1
ATOM 3007 N N . LEU C 1 25 ? -32.710 -79.287 -2.790 1.00 83.07 25 LEU C N 1
ATOM 3008 C CA . LEU C 1 25 ? -31.363 -78.836 -2.454 1.00 86.45 25 LEU C CA 1
ATOM 3009 C C . LEU C 1 25 ? -30.468 -80.008 -2.068 1.00 84.39 25 LEU C C 1
ATOM 3010 O O . LEU C 1 25 ? -29.258 -79.979 -2.326 1.00 79.39 25 LEU C O 1
ATOM 3026 N N . SER C 1 26 ? -31.042 -81.053 -1.463 1.00 83.93 26 SER C N 1
ATOM 3027 C CA . SER C 1 26 ? -30.252 -82.227 -1.105 1.00 81.56 26 SER C CA 1
ATOM 3028 C C . SER C 1 26 ? -29.836 -83.013 -2.343 1.00 85.36 26 SER C C 1
ATOM 3029 O O . SER C 1 26 ? -28.689 -83.467 -2.441 1.00 86.36 26 SER C O 1
ATOM 3037 N N . ILE C 1 27 ? -30.751 -83.185 -3.300 1.00 87.33 27 ILE C N 1
ATOM 3038 C CA . ILE C 1 27 ? -30.413 -83.894 -4.531 1.00 91.72 27 ILE C CA 1
ATOM 3039 C C . ILE C 1 27 ? -29.310 -83.158 -5.279 1.00 86.84 27 ILE C C 1
ATOM 3040 O O . ILE C 1 27 ? -28.365 -83.773 -5.787 1.00 86.44 27 ILE C O 1
ATOM 3056 N N . TRP C 1 28 ? -29.414 -81.830 -5.364 1.00 86.31 28 TRP C N 1
ATOM 3057 C CA . TRP C 1 28 ? -28.439 -81.066 -6.132 1.00 85.73 28 TRP C CA 1
ATOM 3058 C C . TRP C 1 28 ? -27.044 -81.164 -5.531 1.00 90.11 28 TRP C C 1
ATOM 3059 O O . TRP C 1 28 ? -26.050 -81.129 -6.266 1.00 86.48 28 TRP C O 1
ATOM 3080 N N . GLU C 1 29 ? -26.943 -81.294 -4.206 1.00 87.09 29 GLU C N 1
ATOM 3081 C CA . GLU C 1 29 ? -25.628 -81.287 -3.575 1.00 90.63 29 GLU C CA 1
ATOM 3082 C C . GLU C 1 29 ? -24.815 -82.516 -3.965 1.00 89.99 29 GLU C C 1
ATOM 3083 O O . GLU C 1 29 ? -23.606 -82.415 -4.207 1.00 91.55 29 GLU C O 1
ATOM 3095 N N . GLU C 1 30 ? -25.449 -83.685 -4.014 1.00 88.46 30 GLU C N 1
ATOM 3096 C CA . GLU C 1 30 ? -24.772 -84.919 -4.387 1.00 94.68 30 GLU C CA 1
ATOM 3097 C C . GLU C 1 30 ? -24.798 -85.170 -5.889 1.00 98.83 30 GLU C C 1
ATOM 3098 O O . GLU C 1 30 ? -24.510 -86.291 -6.324 1.00 97.61 30 GLU C O 1
ATOM 3110 N N . CYS C 1 31 ? -25.138 -84.162 -6.685 1.00 102.13 31 CYS C N 1
ATOM 3111 C CA . CYS C 1 31 ? -25.204 -84.313 -8.131 1.00 99.83 31 CYS C CA 1
ATOM 3112 C C . CYS C 1 31 ? -24.234 -83.369 -8.834 1.00 105.95 31 CYS C C 1
ATOM 3113 O O . CYS C 1 31 ? -23.569 -83.755 -9.794 1.00 125.50 31 CYS C O 1
ATOM 3123 N N . SER D 2 10 ? -38.527 -71.957 4.765 1.00 135.58 9 SER D N 1
ATOM 3124 C CA . SER D 2 10 ? -39.895 -71.480 4.899 1.00 140.54 9 SER D CA 1
ATOM 3125 C C . SER D 2 10 ? -40.115 -70.152 4.193 1.00 144.75 9 SER D C 1
ATOM 3126 O O . SER D 2 10 ? -41.089 -69.974 3.459 1.00 140.65 9 SER D O 1
ATOM 3134 N N . ASP D 2 11 ? -39.205 -69.218 4.441 1.00 135.21 10 ASP D N 1
ATOM 3135 C CA . ASP D 2 11 ? -39.321 -67.851 3.960 1.00 132.78 10 ASP D CA 1
ATOM 3136 C C . ASP D 2 11 ? -38.666 -67.632 2.605 1.00 118.37 10 ASP D C 1
ATOM 3137 O O . ASP D 2 11 ? -38.726 -66.516 2.082 1.00 112.01 10 ASP D O 1
ATOM 3146 N N . LYS D 2 12 ? -38.069 -68.661 2.015 1.00 113.47 11 LYS D N 1
ATOM 3147 C CA . LYS D 2 12 ? -37.297 -68.455 0.795 1.00 109.40 11 LYS D CA 1
ATOM 3148 C C . LYS D 2 12 ? -38.101 -68.849 -0.438 1.00 96.34 11 LYS D C 1
ATOM 3149 O O . LYS D 2 12 ? -38.830 -69.847 -0.413 1.00 85.42 11 LYS D O 1
ATOM 3168 N N . PRO D 2 13 ? -37.984 -68.083 -1.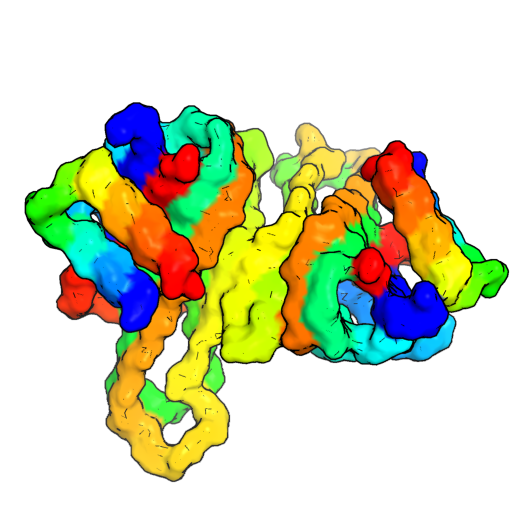524 1.00 100.95 12 PRO D N 1
ATOM 3169 C CA . PRO D 2 13 ? -38.785 -68.384 -2.719 1.00 99.06 12 PRO D CA 1
ATOM 3170 C C . PRO D 2 13 ? -38.517 -69.782 -3.256 1.00 91.12 12 PRO D C 1
ATOM 3171 O O . PRO D 2 13 ? -37.390 -70.280 -3.223 1.00 82.61 12 PRO D O 1
ATOM 3182 N N . VAL D 2 14 ? -39.575 -70.411 -3.760 1.00 92.32 13 VAL D N 1
ATOM 3183 C CA . VAL D 2 14 ? -39.489 -71.722 -4.393 1.00 91.28 13 VAL D CA 1
ATOM 3184 C C . VAL D 2 14 ? -40.548 -71.783 -5.485 1.00 97.10 13 VAL D C 1
ATOM 3185 O O . VAL D 2 14 ? -41.657 -71.268 -5.319 1.00 99.94 13 VAL D O 1
ATOM 3198 N N . ALA D 2 15 ? -40.208 -72.420 -6.604 1.00 98.55 14 ALA D N 1
ATOM 3199 C CA . ALA D 2 15 ? -41.142 -72.566 -7.711 1.00 97.89 14 ALA D CA 1
ATOM 3200 C C . ALA D 2 15 ? -40.863 -73.875 -8.433 1.00 90.11 14 ALA D C 1
ATOM 3201 O O . ALA D 2 15 ? -39.708 -74.285 -8.567 1.00 83.57 14 ALA D O 1
ATOM 3208 N N . HIS D 2 16 ? -41.935 -74.525 -8.892 1.00 94.42 15 HIS D N 1
ATOM 3209 C CA . HIS D 2 16 ? -41.814 -75.787 -9.619 1.00 93.53 15 HIS D CA 1
ATOM 3210 C C . HIS D 2 16 ? -43.088 -75.951 -10.449 1.00 92.90 15 HIS D C 1
ATOM 3211 O O . HIS D 2 16 ? -44.132 -76.328 -9.911 1.00 100.18 15 HIS D O 1
ATOM 3225 N N . VAL D 2 17 ? -42.987 -75.664 -11.742 1.00 89.38 16 VAL D N 1
ATOM 3226 C CA . VAL D 2 17 ? -44.117 -75.748 -12.653 1.00 90.65 16 VAL D CA 1
ATOM 3227 C C . VAL D 2 17 ? -43.899 -76.918 -13.602 1.00 81.78 16 VAL D C 1
ATOM 3228 O O . VAL D 2 17 ? -42.777 -77.396 -13.798 1.00 76.69 16 VAL D O 1
ATOM 3241 N N . VAL D 2 18 ? -44.995 -77.389 -14.195 1.00 85.55 17 VAL D N 1
ATOM 3242 C CA . VAL D 2 18 ? -44.950 -78.495 -15.142 1.00 87.46 17 VAL D CA 1
ATOM 3243 C C . VAL D 2 18 ? -45.557 -78.040 -16.464 1.00 91.95 17 VAL D C 1
ATOM 3244 O O . VAL D 2 18 ? -46.311 -77.066 -16.532 1.00 95.71 17 VAL D O 1
ATOM 3257 N N . ALA D 2 19 ? -45.214 -78.764 -17.526 1.00 90.40 18 ALA D N 1
ATOM 3258 C CA . ALA D 2 19 ? -45.689 -78.428 -18.859 1.00 102.33 18 ALA D CA 1
ATOM 3259 C C . ALA D 2 19 ? -47.149 -78.828 -19.027 1.00 103.52 18 ALA D C 1
ATOM 3260 O O . ALA D 2 19 ? -47.611 -79.829 -18.472 1.00 101.78 18 ALA D O 1
ATOM 3267 N N . ASN D 2 20 ? -47.874 -78.035 -19.799 1.00 106.03 19 ASN D N 1
ATOM 3268 C CA . ASN D 2 20 ? -49.269 -78.335 -20.102 1.00 107.31 19 ASN D CA 1
ATOM 3269 C C . ASN D 2 20 ? -49.336 -79.512 -21.065 1.00 107.48 19 ASN D C 1
ATOM 3270 O O . ASN D 2 20 ? -48.967 -79.355 -22.238 1.00 106.31 19 ASN D O 1
ATOM 3281 N N . PRO D 2 21 ? -49.789 -80.693 -20.635 1.00 102.85 20 PRO D N 1
ATOM 3282 C CA . PRO D 2 21 ? -49.807 -81.843 -21.558 1.00 99.53 20 PRO D CA 1
ATOM 3283 C C . PRO D 2 21 ? -50.736 -81.650 -22.741 1.00 100.38 20 PRO D C 1
ATOM 3284 O O . PRO D 2 21 ? -50.546 -82.304 -23.773 1.00 102.30 20 PRO D O 1
ATOM 3295 N N . GLN D 2 22 ? -51.728 -80.771 -22.630 1.00 103.05 21 GLN D N 1
ATOM 3296 C CA . GLN D 2 22 ? -52.663 -80.512 -23.715 1.00 101.00 21 GLN D CA 1
ATOM 3297 C C . GLN D 2 22 ? -52.224 -79.354 -24.601 1.00 106.53 21 GLN D C 1
ATOM 3298 O O . GLN D 2 22 ? -52.970 -78.969 -25.507 1.00 104.19 21 GLN D O 1
ATOM 3312 N N . ALA D 2 23 ? -51.037 -78.792 -24.363 1.00 109.96 22 ALA D N 1
ATOM 3313 C CA . ALA D 2 23 ? -50.497 -77.715 -25.192 1.00 113.19 22 ALA D CA 1
ATOM 3314 C C . ALA D 2 23 ? -49.552 -78.342 -26.214 1.00 111.63 22 ALA D C 1
ATOM 3315 O O . ALA D 2 23 ? -48.331 -78.355 -26.056 1.00 115.54 22 ALA D O 1
ATOM 3322 N N . GLU D 2 24 ? -50.140 -78.873 -27.283 1.00 113.39 23 GLU D N 1
ATOM 3323 C CA . GLU D 2 24 ? -49.375 -79.566 -28.311 1.00 118.52 23 GLU D CA 1
ATOM 3324 C C . GLU D 2 24 ? -48.774 -78.560 -29.283 1.00 112.41 23 GLU D C 1
ATOM 3325 O O . GLU D 2 24 ? -49.454 -77.628 -29.727 1.00 108.32 23 GLU D O 1
ATOM 3337 N N . GLY D 2 25 ? -47.498 -78.753 -29.609 1.00 109.62 24 GLY D N 1
ATOM 3338 C CA . GLY D 2 25 ? -46.777 -77.800 -30.421 1.00 118.04 24 GLY D CA 1
ATOM 3339 C C . GLY D 2 25 ? -46.230 -76.617 -29.662 1.00 107.26 24 GLY D C 1
ATOM 3340 O O . GLY D 2 25 ? -45.991 -75.567 -30.265 1.00 110.62 24 GLY D O 1
ATOM 3344 N N . GLN D 2 26 ? -46.031 -76.749 -28.354 1.00 105.15 25 GLN D N 1
ATOM 3345 C CA . GLN D 2 26 ? -45.540 -75.654 -27.529 1.00 108.63 25 GLN D CA 1
ATOM 3346 C C . GLN D 2 26 ? -45.213 -76.197 -26.148 1.00 103.67 25 GLN D C 1
ATOM 3347 O O . GLN D 2 26 ? -45.773 -77.212 -25.725 1.00 105.29 25 GLN D O 1
ATOM 3361 N N . LEU D 2 27 ? -44.298 -75.520 -25.460 1.00 99.39 26 LEU D N 1
ATOM 3362 C CA . LEU D 2 27 ? -43.896 -75.872 -24.100 1.00 96.85 26 LEU D CA 1
ATOM 3363 C C . LEU D 2 27 ? -44.469 -74.800 -23.176 1.00 95.68 26 LEU D C 1
ATOM 3364 O O . LEU D 2 27 ? -43.841 -73.769 -22.930 1.00 94.17 26 LEU D O 1
ATOM 3380 N N . GLN D 2 28 ? -45.673 -75.053 -22.669 1.00 95.77 27 GLN D N 1
ATOM 3381 C CA . GLN D 2 28 ? -46.413 -74.095 -21.855 1.00 94.11 27 GLN D CA 1
ATOM 3382 C C . GLN D 2 28 ? -46.408 -74.556 -20.405 1.00 93.63 27 GLN D C 1
ATOM 3383 O O . GLN D 2 28 ? -46.845 -75.671 -20.102 1.00 95.84 27 GLN D O 1
ATOM 3397 N N . TRP D 2 29 ? -45.921 -73.694 -19.515 1.00 93.79 28 TRP D N 1
ATOM 3398 C CA . TRP D 2 29 ? -45.849 -74.000 -18.094 1.00 92.71 28 TRP D CA 1
ATOM 3399 C C . TRP D 2 29 ? -47.131 -73.575 -17.391 1.00 93.57 28 TRP D C 1
ATOM 3400 O O . TRP D 2 29 ? -47.675 -72.499 -17.658 1.00 95.60 28 TRP D O 1
ATOM 3421 N N . LEU D 2 30 ? -47.607 -74.427 -16.485 1.00 97.06 29 LEU D N 1
ATOM 3422 C CA . LEU D 2 30 ? -48.783 -74.127 -15.685 1.00 103.43 29 LEU D CA 1
ATOM 3423 C C . LEU D 2 30 ? -48.531 -74.545 -14.245 1.00 104.48 29 LEU D C 1
ATOM 3424 O O . LEU D 2 30 ? -47.617 -75.320 -13.951 1.00 99.64 29 LEU D O 1
ATOM 3440 N N . ASN D 2 31 ? -49.357 -74.018 -13.345 1.00 124.09 30 ASN D N 1
ATOM 3441 C CA . ASN D 2 31 ? -49.306 -74.365 -11.930 1.00 123.69 30 ASN D CA 1
ATOM 3442 C C . ASN D 2 31 ? -50.673 -74.845 -11.453 1.00 128.92 30 ASN D C 1
ATOM 3443 O O . ASN D 2 31 ? -51.224 -74.359 -10.464 1.00 136.03 30 ASN D O 1
ATOM 3454 N N . ARG D 2 32 ? -51.251 -75.805 -12.171 1.00 130.46 31 ARG D N 1
ATOM 3455 C CA . ARG D 2 32 ? -52.512 -76.430 -11.769 1.00 139.11 31 ARG D CA 1
ATOM 3456 C C . ARG D 2 32 ? -52.151 -77.594 -10.850 1.00 144.61 31 ARG D C 1
ATOM 3457 O O . ARG D 2 32 ? -51.841 -78.694 -11.318 1.00 143.25 31 ARG D O 1
ATOM 3478 N N . ARG D 2 33 ? -52.189 -77.342 -9.533 1.00 156.35 32 ARG D N 1
ATOM 3479 C CA . ARG D 2 33 ? -51.874 -78.348 -8.523 1.00 152.54 32 ARG D CA 1
ATOM 3480 C C . ARG D 2 33 ? -50.722 -79.218 -9.011 1.00 153.01 32 ARG D C 1
ATOM 3481 O O . ARG D 2 33 ? -49.659 -78.698 -9.365 1.00 148.14 32 ARG D O 1
ATOM 3502 N N . ALA D 2 34 ? -50.916 -80.533 -9.055 1.00 151.22 33 ALA D N 1
ATOM 3503 C CA . ALA D 2 34 ? -49.838 -81.454 -9.417 1.00 151.88 33 ALA D CA 1
ATOM 3504 C C . ALA D 2 34 ? -48.614 -81.225 -8.534 1.00 149.49 33 ALA D C 1
ATOM 3505 O O . ALA D 2 34 ? -47.471 -81.427 -8.956 1.00 144.21 33 ALA D O 1
ATOM 3512 N N . ASN D 2 35 ? -48.859 -80.777 -7.300 1.00 164.07 34 ASN D N 1
ATOM 3513 C CA . ASN D 2 35 ? -47.802 -80.395 -6.363 1.00 160.27 34 ASN D CA 1
ATOM 3514 C C . ASN D 2 35 ? -46.822 -79.407 -6.996 1.00 154.51 34 ASN D C 1
ATOM 3515 O O . ASN D 2 35 ? -45.649 -79.344 -6.623 1.00 139.15 34 ASN D O 1
ATOM 3526 N N . ALA D 2 36 ? -47.305 -78.625 -7.957 1.00 139.96 35 ALA D N 1
ATOM 3527 C CA . ALA D 2 36 ? -46.524 -77.542 -8.536 1.00 128.83 35 ALA D CA 1
ATOM 3528 C C . ALA D 2 36 ? -46.654 -76.298 -7.665 1.00 124.35 35 ALA D C 1
ATOM 3529 O O . ALA D 2 36 ? -47.748 -75.956 -7.205 1.00 127.66 35 ALA D O 1
ATOM 3536 N N . LEU D 2 37 ? -45.530 -75.621 -7.439 1.00 121.28 36 LEU D N 1
ATOM 3537 C CA . LEU D 2 37 ? -45.443 -74.582 -6.423 1.00 116.90 36 LEU D CA 1
ATOM 3538 C C . LEU D 2 37 ? -45.083 -73.228 -7.022 1.00 110.56 36 LEU D C 1
ATOM 3539 O O . LEU D 2 37 ? -44.385 -73.143 -8.035 1.00 108.93 36 LEU D O 1
ATOM 3555 N N . LEU D 2 38 ? -45.576 -72.162 -6.371 1.00 109.11 37 LEU D N 1
ATOM 3556 C CA . LEU D 2 38 ? -45.257 -70.763 -6.674 1.00 105.91 37 LEU D CA 1
ATOM 3557 C C . LEU D 2 38 ? -45.459 -69.979 -5.371 1.00 108.23 37 LEU D C 1
ATOM 3558 O O . LEU D 2 38 ? -46.393 -69.190 -5.210 1.00 117.09 37 LEU D O 1
ATOM 3574 N N . ALA D 2 39 ? -44.568 -70.204 -4.406 1.00 109.90 38 ALA D N 1
ATOM 3575 C CA . ALA D 2 39 ? -44.701 -69.647 -3.069 1.00 112.35 38 ALA D CA 1
ATOM 3576 C C . ALA D 2 39 ? -43.595 -68.640 -2.779 1.00 109.82 38 ALA D C 1
ATOM 3577 O O . ALA D 2 39 ? -42.494 -68.721 -3.332 1.00 104.27 38 ALA D O 1
ATOM 3584 N N . ASN D 2 40 ? -43.912 -67.684 -1.902 1.00 108.00 39 ASN D N 1
ATOM 3585 C CA . ASN D 2 40 ? -42.944 -66.721 -1.376 1.00 107.44 39 ASN D CA 1
ATOM 3586 C C . ASN D 2 40 ? -42.471 -65.747 -2.457 1.00 103.89 39 ASN D C 1
ATOM 3587 O O . ASN D 2 40 ? -41.281 -65.446 -2.564 1.00 105.75 39 ASN D O 1
ATOM 3598 N N . GLY D 2 41 ? -43.409 -65.255 -3.264 1.00 101.65 40 GLY D N 1
ATOM 3599 C CA . GLY D 2 41 ? -43.117 -64.185 -4.195 1.00 100.62 40 GLY D CA 1
ATOM 3600 C C . GLY D 2 41 ? -42.960 -64.599 -5.642 1.00 98.14 40 GLY D C 1
ATOM 3601 O O . GLY D 2 41 ? -43.390 -63.876 -6.545 1.00 96.73 40 GLY D O 1
ATOM 3605 N N . VAL D 2 42 ? -42.340 -65.752 -5.886 1.00 107.00 41 VAL D N 1
ATOM 3606 C CA . VAL D 2 42 ? -42.047 -66.145 -7.257 1.00 103.44 41 VAL D CA 1
ATOM 3607 C C . VAL D 2 42 ? -43.359 -66.467 -7.959 1.00 102.51 41 VAL D C 1
ATOM 3608 O O . VAL D 2 42 ? -44.175 -67.254 -7.459 1.00 105.44 41 VAL D O 1
ATOM 3621 N N . GLU D 2 43 ? -43.587 -65.828 -9.102 1.00 100.49 42 GLU D N 1
ATOM 3622 C CA . GLU D 2 43 ? -44.822 -65.987 -9.849 1.00 98.20 42 GLU D CA 1
ATOM 3623 C C . GLU D 2 43 ? -44.507 -66.359 -11.290 1.00 98.65 42 GLU D C 1
ATOM 3624 O O . GLU D 2 43 ? -43.399 -66.141 -11.787 1.00 95.95 42 GLU D O 1
ATOM 3636 N N . LEU D 2 44 ? -45.509 -66.929 -11.955 1.00 100.14 43 LEU D N 1
ATOM 3637 C CA . LEU D 2 44 ? -45.413 -67.320 -13.357 1.00 100.95 43 LEU D CA 1
ATOM 3638 C C . LEU D 2 44 ? -46.191 -66.303 -14.184 1.00 100.74 43 LEU D C 1
ATOM 3639 O O . LEU D 2 44 ? -47.426 -66.289 -14.164 1.00 102.78 43 LEU D O 1
ATOM 3655 N N . ARG D 2 45 ? -45.466 -65.447 -14.900 1.00 100.41 44 ARG D N 1
ATOM 3656 C CA . ARG D 2 45 ? -46.057 -64.410 -15.737 1.00 99.78 44 ARG D CA 1
ATOM 3657 C C . ARG D 2 45 ? -45.548 -64.587 -17.160 1.00 97.46 44 ARG D C 1
ATOM 3658 O O . ARG D 2 45 ? -44.339 -64.511 -17.404 1.00 97.94 44 ARG D O 1
ATOM 3679 N N . ASP D 2 46 ? -46.467 -64.824 -18.093 1.00 100.38 45 ASP D N 1
ATOM 3680 C CA . ASP D 2 46 ? -46.134 -64.960 -19.509 1.00 96.59 45 ASP D CA 1
ATOM 3681 C C . ASP D 2 46 ? -45.127 -66.091 -19.727 1.00 96.20 45 ASP D C 1
ATOM 3682 O O . ASP D 2 46 ? -44.038 -65.899 -20.269 1.00 96.10 45 ASP D O 1
ATOM 3691 N N . ASN D 2 47 ? -45.514 -67.284 -19.278 1.00 98.51 46 ASN D N 1
ATOM 3692 C CA . ASN D 2 47 ? -44.724 -68.497 -19.488 1.00 100.03 46 ASN D CA 1
ATOM 3693 C C . ASN D 2 47 ? -43.290 -68.333 -18.991 1.00 96.27 46 ASN D C 1
ATOM 3694 O O . ASN D 2 47 ? -42.374 -69.015 -19.459 1.00 93.92 46 ASN D O 1
ATOM 3705 N N . GLN D 2 48 ? -43.084 -67.438 -18.026 1.00 98.74 47 GLN D N 1
ATOM 3706 C CA . GLN D 2 48 ? -41.754 -67.139 -17.514 1.00 96.29 47 GLN D CA 1
ATOM 3707 C C . GLN D 2 48 ? -41.815 -66.940 -16.008 1.00 91.03 47 GLN D C 1
ATOM 3708 O O . GLN D 2 48 ? -42.770 -66.355 -15.488 1.00 93.26 47 GLN D O 1
ATOM 3722 N N . LEU D 2 49 ? -40.793 -67.434 -15.312 1.00 84.94 48 LEU D N 1
ATOM 3723 C CA . LEU D 2 49 ? -40.702 -67.312 -13.863 1.00 88.72 48 LEU D CA 1
ATOM 3724 C C . LEU D 2 49 ? -40.048 -65.983 -13.503 1.00 93.42 48 LEU D C 1
ATOM 3725 O O . LEU D 2 49 ? -38.999 -65.632 -14.053 1.00 93.17 48 LEU D O 1
ATOM 3741 N N . VAL D 2 50 ? -40.665 -65.252 -12.579 1.00 91.63 49 VAL D N 1
ATOM 3742 C CA . VAL D 2 50 ? -40.193 -63.937 -12.163 1.00 97.08 49 VAL D CA 1
ATOM 3743 C C . VAL D 2 50 ? -39.471 -64.083 -10.835 1.00 98.71 49 VAL D C 1
ATOM 3744 O O . VAL D 2 50 ? -39.967 -64.751 -9.920 1.00 96.26 49 VAL D O 1
ATOM 3757 N N . VAL D 2 51 ? -38.303 -63.462 -10.726 1.00 97.01 50 VAL D N 1
ATOM 3758 C CA . VAL D 2 51 ? -37.527 -63.532 -9.491 1.00 99.37 50 VAL D CA 1
ATOM 3759 C C . VAL D 2 51 ? -38.024 -62.457 -8.533 1.00 93.41 50 VAL D C 1
ATOM 3760 O O . VAL D 2 51 ? -38.025 -61.268 -8.876 1.00 91.11 50 VAL D O 1
ATOM 3773 N N . PRO D 2 52 ? -38.479 -62.826 -7.332 1.00 93.01 51 PRO D N 1
ATOM 3774 C CA . PRO D 2 52 ? -38.967 -61.809 -6.385 1.00 92.26 51 PRO D CA 1
ATOM 3775 C C . PRO D 2 52 ? -37.899 -61.060 -5.602 1.00 89.99 51 PRO D C 1
ATOM 3776 O O . PRO D 2 52 ? -38.093 -59.886 -5.266 1.00 91.58 51 PRO D O 1
ATOM 3787 N N . SER D 2 53 ? -36.807 -61.735 -5.262 1.00 91.63 52 SER D N 1
ATOM 3788 C CA . SER D 2 53 ? -35.762 -61.151 -4.440 1.00 90.96 52 SER D CA 1
ATOM 3789 C C . SER D 2 53 ? -34.406 -61.421 -5.071 1.00 91.10 52 SER D C 1
ATOM 3790 O O . SER D 2 53 ? -34.248 -62.327 -5.893 1.00 91.30 52 SER D O 1
ATOM 3798 N N . GLU D 2 54 ? -33.421 -60.626 -4.665 1.00 93.90 53 GLU D N 1
ATOM 3799 C CA . GLU D 2 54 ? -32.058 -60.782 -5.146 1.00 91.89 53 GLU D CA 1
ATOM 3800 C C . GLU D 2 54 ? -31.327 -61.815 -4.300 1.00 92.83 53 GLU D C 1
ATOM 3801 O O . GLU D 2 54 ? -31.455 -61.834 -3.072 1.00 101.78 53 GLU D O 1
ATOM 3813 N N . GLY D 2 55 ? -30.537 -62.650 -4.957 1.00 95.44 54 GLY D N 1
ATOM 3814 C CA . GLY D 2 55 ? -29.757 -63.645 -4.254 1.00 99.42 54 GLY D CA 1
ATOM 3815 C C . GLY D 2 55 ? -29.404 -64.797 -5.175 1.00 92.65 54 GLY D C 1
ATOM 3816 O O . GLY D 2 55 ? -29.593 -64.731 -6.389 1.00 92.53 54 GLY D O 1
ATOM 3820 N N . LEU D 2 56 ? -28.888 -65.856 -4.560 1.00 92.36 55 LEU D N 1
ATOM 3821 C CA . LEU D 2 56 ? -28.494 -67.052 -5.287 1.00 84.39 55 LEU D CA 1
ATOM 3822 C C . LEU D 2 56 ? -29.688 -67.988 -5.412 1.00 84.65 55 LEU D C 1
ATOM 3823 O O . LEU D 2 56 ? -30.383 -68.259 -4.426 1.00 83.57 55 LEU D O 1
ATOM 3839 N N . TYR D 2 57 ? -29.913 -68.483 -6.623 1.00 84.24 56 TYR D N 1
ATOM 3840 C CA . TYR D 2 57 ? -31.003 -69.400 -6.908 1.00 83.75 56 TYR D CA 1
ATOM 3841 C C . TYR D 2 57 ? -30.462 -70.628 -7.622 1.00 76.41 56 TYR D C 1
ATOM 3842 O O . TYR D 2 57 ? -29.600 -70.515 -8.500 1.00 73.32 56 TYR D O 1
ATOM 3860 N N . LEU D 2 58 ? -30.965 -71.799 -7.238 1.00 73.25 57 LEU D N 1
ATOM 3861 C CA . LEU D 2 58 ? -30.804 -72.995 -8.052 1.00 66.81 57 LEU D CA 1
ATOM 3862 C C . LEU D 2 58 ? -31.867 -72.979 -9.145 1.00 71.58 57 LEU D C 1
ATOM 3863 O O . LEU D 2 58 ? -33.057 -72.825 -8.856 1.00 67.93 57 LEU D O 1
ATOM 3879 N N . ILE D 2 59 ? -31.437 -73.119 -10.396 1.00 64.65 58 ILE D N 1
ATOM 3880 C CA . ILE D 2 59 ? -32.314 -73.070 -11.561 1.00 67.22 58 ILE D CA 1
ATOM 3881 C C . ILE D 2 59 ? -32.210 -74.405 -12.278 1.00 64.56 58 ILE D C 1
ATOM 3882 O O . ILE D 2 59 ? -31.101 -74.879 -12.549 1.00 64.27 58 ILE D O 1
ATOM 3898 N N . TYR D 2 60 ? -33.356 -74.999 -12.608 1.00 64.92 59 TYR D N 1
ATOM 3899 C CA . TYR D 2 60 ? -33.356 -76.326 -13.208 1.00 65.38 59 TYR D CA 1
ATOM 3900 C C . TYR D 2 60 ? -34.567 -76.498 -14.113 1.00 61.93 59 TYR D C 1
ATOM 3901 O O . TYR D 2 60 ? -35.559 -75.774 -14.004 1.00 60.51 59 TYR D O 1
ATOM 3919 N N . SER D 2 61 ? -34.466 -77.477 -15.012 1.00 60.43 60 SER D N 1
ATOM 3920 C CA . SER D 2 61 ? -35.534 -77.800 -15.951 1.00 60.83 60 SER D CA 1
ATOM 3921 C C . SER D 2 61 ? -35.218 -79.127 -16.624 1.00 59.52 60 SER D C 1
ATOM 3922 O O . SER D 2 61 ? -34.050 -79.476 -16.811 1.00 59.83 60 SER D O 1
ATOM 3930 N N . GLN D 2 62 ? -36.268 -79.859 -16.991 1.00 59.67 61 GLN D N 1
ATOM 3931 C CA . GLN D 2 62 ? -36.109 -81.099 -17.737 1.00 61.43 61 GLN D CA 1
ATOM 3932 C C . GLN D 2 62 ? -37.194 -81.206 -18.797 1.00 69.76 61 GLN D C 1
ATOM 3933 O O . GLN D 2 62 ? -38.351 -80.855 -18.552 1.00 69.66 61 GLN D O 1
ATOM 3947 N N . VAL D 2 63 ? -36.805 -81.680 -19.980 1.00 60.68 62 VAL D N 1
ATOM 3948 C CA . VAL D 2 63 ? -37.736 -81.970 -21.060 1.00 67.28 62 VAL D CA 1
ATOM 3949 C C . VAL D 2 63 ? -37.476 -83.394 -21.528 1.00 67.86 62 VAL D C 1
ATOM 3950 O O . VAL D 2 63 ? -36.376 -83.930 -21.376 1.00 71.57 62 VAL D O 1
ATOM 3963 N N . LEU D 2 64 ? -38.503 -84.001 -22.120 1.00 70.05 63 LEU D N 1
ATOM 3964 C CA . LEU D 2 64 ? -38.421 -85.359 -22.640 1.00 71.12 63 LEU D CA 1
ATOM 3965 C C . LEU D 2 64 ? -38.801 -85.366 -24.114 1.00 76.45 63 LEU D C 1
ATOM 3966 O O . LEU D 2 64 ? -39.851 -84.836 -24.492 1.00 74.22 63 LEU D O 1
ATOM 3982 N N . PHE D 2 65 ? -37.940 -85.955 -24.940 1.00 76.18 64 PHE D N 1
ATOM 3983 C CA . PHE D 2 65 ? -38.195 -86.136 -26.363 1.00 81.30 64 PHE D CA 1
ATOM 3984 C C . PHE D 2 65 ? -38.350 -87.623 -26.667 1.00 75.29 64 PHE D C 1
ATOM 3985 O O . PHE D 2 65 ? -37.640 -88.458 -26.090 1.00 77.38 64 PHE D O 1
ATOM 4002 N N . LYS D 2 66 ? -39.296 -87.951 -27.554 1.00 80.15 65 LYS D N 1
ATOM 4003 C CA . LYS D 2 66 ? -39.443 -89.310 -28.050 1.00 86.56 65 LYS D CA 1
ATOM 4004 C C . LYS D 2 66 ? -39.650 -89.294 -29.559 1.00 87.53 65 LYS D C 1
ATOM 4005 O O . LYS D 2 66 ? -40.065 -88.287 -30.140 1.00 77.49 65 LYS D O 1
ATOM 4013 N N . GLY D 2 67 ? -39.377 -90.439 -30.185 1.00 88.05 66 GLY D N 1
ATOM 4014 C CA . GLY D 2 67 ? -39.582 -90.605 -31.612 1.00 94.38 66 GLY D CA 1
ATOM 4015 C C . GLY D 2 67 ? -39.734 -92.066 -31.945 1.00 96.33 66 GLY D C 1
ATOM 4016 O O . GLY D 2 67 ? -39.141 -92.935 -31.295 1.00 88.84 66 GLY D O 1
ATOM 4020 N N . GLN D 2 68 ? -40.533 -92.349 -32.974 1.00 96.94 67 GLN D N 1
ATOM 4021 C CA . GLN D 2 68 ? -40.788 -93.722 -33.385 1.00 97.24 67 GLN D CA 1
ATOM 4022 C C . GLN D 2 68 ? -39.629 -94.334 -34.162 1.00 91.92 67 GLN D C 1
ATOM 4023 O O . GLN D 2 68 ? -39.635 -95.548 -34.394 1.00 92.94 67 GLN D O 1
ATOM 4037 N N . GLY D 2 69 ? -38.645 -93.537 -34.556 1.00 89.99 68 GLY D N 1
ATOM 4038 C CA . GLY D 2 69 ? -37.523 -94.047 -35.317 1.00 89.18 68 GLY D CA 1
ATOM 4039 C C . GLY D 2 69 ? -36.668 -92.906 -35.818 1.00 76.49 68 GLY D C 1
ATOM 4040 O O . GLY D 2 69 ? -36.926 -91.731 -35.536 1.00 74.38 68 GLY D O 1
ATOM 4044 N N . CYS D 2 70 ? -35.642 -93.274 -36.590 1.00 84.70 69 CYS D N 1
ATOM 4045 C CA . CYS D 2 70 ? -34.691 -92.320 -37.157 1.00 88.72 69 CYS D CA 1
ATOM 4046 C C . CYS D 2 70 ? -34.669 -92.463 -38.675 1.00 89.20 69 CYS D C 1
ATOM 4047 O O . CYS D 2 70 ? -33.646 -92.844 -39.262 1.00 85.04 69 CYS D O 1
ATOM 4054 N N . PRO D 2 71 ? -35.777 -92.133 -39.345 1.00 83.71 70 PRO D N 1
ATOM 4055 C CA . PRO D 2 71 ? -35.778 -92.200 -40.818 1.00 84.67 70 PRO D CA 1
ATOM 4056 C C . PRO D 2 71 ? -34.827 -91.205 -41.462 1.00 88.00 70 PRO D C 1
ATOM 4057 O O . PRO D 2 71 ? -34.319 -91.464 -42.560 1.00 87.73 70 PRO D O 1
ATOM 4068 N N . SER D 2 72 ? -34.581 -90.068 -40.816 1.00 88.49 71 SER D N 1
ATOM 4069 C CA . SER D 2 72 ? -33.608 -89.087 -41.272 1.00 85.80 71 SER D CA 1
ATOM 4070 C C . SER D 2 72 ? -32.658 -88.778 -40.123 1.00 82.51 71 SER D C 1
ATOM 4071 O O . SER D 2 72 ? -32.998 -88.944 -38.948 1.00 80.14 71 SER D O 1
ATOM 4079 N N . THR D 2 73 ? -31.459 -88.324 -40.478 1.00 81.15 72 THR D N 1
ATOM 4080 C CA . THR D 2 73 ? -30.409 -88.087 -39.507 1.00 75.17 72 THR D CA 1
ATOM 4081 C C . THR D 2 73 ? -30.299 -86.595 -39.190 1.00 75.26 72 THR D C 1
ATOM 4082 O O . THR D 2 73 ? -31.116 -85.776 -39.625 1.00 70.95 72 THR D O 1
ATOM 4093 N N . HIS D 2 74 ? -29.268 -86.235 -38.421 1.00 77.03 73 HIS D N 1
ATOM 4094 C CA . HIS D 2 74 ? -29.002 -84.850 -38.037 1.00 76.79 73 HIS D CA 1
ATOM 4095 C C . HIS D 2 74 ? -30.160 -84.249 -37.248 1.00 75.89 73 HIS D C 1
ATOM 4096 O O . HIS D 2 74 ? -30.362 -83.032 -37.253 1.00 75.09 73 HIS D O 1
ATOM 4110 N N . VAL D 2 75 ? -30.921 -85.093 -36.554 1.00 75.38 74 VAL D N 1
ATOM 4111 C CA . VAL D 2 75 ? -31.937 -84.601 -35.629 1.00 78.81 74 VAL D CA 1
ATOM 4112 C C . VAL D 2 75 ? -31.232 -84.028 -34.406 1.00 75.57 74 VAL D C 1
ATOM 4113 O O . VAL D 2 75 ? -30.561 -84.755 -33.664 1.00 74.55 74 VAL D O 1
ATOM 4126 N N . LEU D 2 76 ? -31.378 -82.721 -34.193 1.00 74.25 75 LEU D N 1
ATOM 4127 C CA . LEU D 2 76 ? -30.713 -82.017 -33.103 1.00 73.42 75 LEU D CA 1
ATOM 4128 C C . LEU D 2 76 ? -31.766 -81.420 -32.182 1.00 73.25 75 LEU D C 1
ATOM 4129 O O . LEU D 2 76 ? -32.597 -80.616 -32.621 1.00 70.42 75 LEU D O 1
ATOM 4145 N N . LEU D 2 77 ? -31.724 -81.810 -30.912 1.00 70.97 76 LEU D N 1
ATOM 4146 C CA . LEU D 2 77 ? -32.674 -81.362 -29.905 1.00 69.09 76 LEU D CA 1
ATOM 4147 C C . LEU D 2 77 ? -31.951 -80.507 -28.877 1.00 68.71 76 LEU D C 1
ATOM 4148 O O . LEU D 2 77 ? -30.928 -80.928 -28.325 1.00 67.27 76 LEU D O 1
ATOM 4164 N N . THR D 2 78 ? -32.484 -79.319 -28.613 1.00 63.89 77 THR D N 1
ATOM 4165 C CA . THR D 2 78 ? -31.883 -78.397 -27.664 1.00 65.25 77 THR D CA 1
ATOM 4166 C C . THR D 2 78 ? -32.883 -78.028 -26.577 1.00 65.02 77 THR D C 1
ATOM 4167 O O . THR D 2 78 ? -34.097 -78.027 -26.799 1.00 65.06 77 THR D O 1
ATOM 4178 N N . HIS D 2 79 ? -32.349 -77.726 -25.394 1.00 64.15 78 HIS D N 1
ATOM 4179 C CA . HIS D 2 79 ? -33.114 -77.224 -24.260 1.00 63.74 78 HIS D CA 1
ATOM 4180 C C . HIS D 2 79 ? -32.302 -76.090 -23.654 1.00 61.44 78 HIS D C 1
ATOM 4181 O O . HIS D 2 79 ? -31.096 -76.245 -23.438 1.00 58.77 78 HIS D O 1
ATOM 4195 N N . THR D 2 80 ? -32.948 -74.952 -23.400 1.00 59.21 79 THR D N 1
ATOM 4196 C CA . THR D 2 80 ? -32.235 -73.749 -22.989 1.00 61.49 79 THR D CA 1
ATOM 4197 C C . THR D 2 80 ? -32.988 -73.023 -21.886 1.00 68.27 79 THR D C 1
ATOM 4198 O O . THR D 2 80 ? -34.207 -72.849 -21.973 1.00 69.51 79 THR D O 1
ATOM 4209 N N . ILE D 2 81 ? -32.257 -72.602 -20.855 1.00 64.67 80 ILE D N 1
ATOM 4210 C CA . ILE D 2 81 ? -32.772 -71.731 -19.804 1.00 59.67 80 ILE D CA 1
ATOM 4211 C C . ILE D 2 81 ? -32.079 -70.384 -19.957 1.00 65.98 80 ILE D C 1
ATOM 4212 O O . ILE D 2 81 ? -30.843 -70.313 -19.955 1.00 70.02 80 ILE D O 1
ATOM 4228 N N . SER D 2 82 ? -32.867 -69.318 -20.080 1.00 62.70 81 SER D N 1
ATOM 4229 C CA . SER D 2 82 ? -32.335 -67.990 -20.345 1.00 75.43 81 SER D CA 1
ATOM 4230 C C . SER D 2 82 ? -32.884 -66.993 -19.336 1.00 78.00 81 SER D C 1
ATOM 4231 O O . SER D 2 82 ? -33.962 -67.186 -18.768 1.00 73.74 81 SER D O 1
ATOM 4239 N N . ARG D 2 83 ? -32.128 -65.919 -19.126 1.00 82.53 82 ARG D N 1
ATOM 4240 C CA . ARG D 2 83 ? -32.502 -64.855 -18.209 1.00 87.70 82 ARG D CA 1
ATOM 4241 C C . ARG D 2 83 ? -32.846 -63.590 -18.983 1.00 89.52 82 ARG D C 1
ATOM 4242 O O . ARG D 2 83 ? -32.205 -63.272 -19.990 1.00 89.16 82 ARG D O 1
ATOM 4263 N N . ILE D 2 84 ? -33.864 -62.875 -18.507 1.00 93.89 83 ILE D N 1
ATOM 4264 C CA . ILE D 2 84 ? -34.265 -61.584 -19.056 1.00 94.78 83 ILE D CA 1
ATOM 4265 C C . ILE D 2 84 ? -34.187 -60.581 -17.911 1.00 95.78 83 ILE D C 1
ATOM 4266 O O . ILE D 2 84 ? -35.052 -60.564 -17.027 1.00 100.06 83 ILE D O 1
ATOM 4282 N N . ALA D 2 85 ? -33.154 -59.740 -17.920 1.00 103.67 84 ALA D N 1
ATOM 4283 C CA . ALA D 2 85 ? -32.990 -58.745 -16.869 1.00 110.00 84 ALA D CA 1
ATOM 4284 C C . ALA D 2 85 ? -34.183 -57.795 -16.839 1.00 107.31 84 ALA D C 1
ATOM 4285 O O . ALA D 2 85 ? -34.797 -57.497 -17.867 1.00 107.41 84 ALA D O 1
ATOM 4292 N N . VAL D 2 86 ? -34.501 -57.308 -15.638 1.00 104.37 85 VAL D N 1
ATOM 4293 C CA . VAL D 2 86 ? -35.681 -56.465 -15.464 1.00 106.72 85 VAL D CA 1
ATOM 4294 C C . VAL D 2 86 ? -35.588 -55.220 -16.338 1.00 113.46 85 VAL D C 1
ATOM 4295 O O . VAL D 2 86 ? -36.573 -54.810 -16.965 1.00 111.35 85 VAL D O 1
ATOM 4308 N N . SER D 2 87 ? -34.410 -54.599 -16.397 1.00 129.71 86 SER D N 1
ATOM 4309 C CA . SER D 2 87 ? -34.253 -53.380 -17.184 1.00 132.99 86 SER D CA 1
ATOM 4310 C C . SER D 2 87 ? -34.057 -53.703 -18.662 1.00 131.81 86 SER D C 1
ATOM 4311 O O . SER D 2 87 ? -34.809 -53.230 -19.519 1.00 127.82 86 SER D O 1
ATOM 4319 N N . TYR D 2 88 ? -33.050 -54.514 -18.974 1.00 128.80 87 TYR D N 1
ATOM 4320 C CA . TYR D 2 88 ? -32.715 -54.860 -20.352 1.00 121.04 87 TYR D CA 1
ATOM 4321 C C . TYR D 2 88 ? -33.556 -56.061 -20.774 1.00 116.89 87 TYR D C 1
ATOM 4322 O O . TYR D 2 88 ? -33.347 -57.176 -20.286 1.00 120.56 87 TYR D O 1
ATOM 4340 N N . GLN D 2 89 ? -34.494 -55.836 -21.695 1.00 117.06 88 GLN D N 1
ATOM 4341 C CA . GLN D 2 89 ? -35.403 -56.886 -22.158 1.00 114.57 88 GLN D CA 1
ATOM 4342 C C . GLN D 2 89 ? -34.763 -57.598 -23.343 1.00 111.05 88 GLN D C 1
ATOM 4343 O O . GLN D 2 89 ? -34.934 -57.210 -24.499 1.00 107.83 88 GLN D O 1
ATOM 4357 N N . THR D 2 90 ? -34.015 -58.658 -23.049 1.00 108.19 89 THR D N 1
ATOM 4358 C CA . THR D 2 90 ? -33.404 -59.508 -24.064 1.00 98.54 89 THR D CA 1
ATOM 4359 C C . THR D 2 90 ? -32.844 -60.739 -23.367 1.00 98.30 89 THR D C 1
ATOM 4360 O O . THR D 2 90 ? -32.393 -60.662 -22.220 1.00 102.54 89 THR D O 1
ATOM 4371 N N . LYS D 2 91 ? -32.865 -61.868 -24.069 1.00 98.87 90 LYS D N 1
ATOM 4372 C CA . LYS D 2 91 ? -32.553 -63.146 -23.446 1.00 98.36 90 LYS D CA 1
ATOM 4373 C C . LYS D 2 91 ? -31.050 -63.385 -23.398 1.00 97.93 90 LYS D C 1
ATOM 4374 O O . LYS D 2 91 ? -30.348 -63.214 -24.399 1.00 90.51 90 LYS D O 1
ATOM 4393 N N . VAL D 2 92 ? -30.564 -63.789 -22.227 1.00 94.85 91 VAL D N 1
ATOM 4394 C CA . VAL D 2 92 ? -29.183 -64.211 -22.030 1.00 83.70 91 VAL D CA 1
ATOM 4395 C C . VAL D 2 92 ? -29.220 -65.672 -21.608 1.00 79.25 91 VAL D C 1
ATOM 4396 O O . VAL D 2 92 ? -29.840 -66.013 -20.593 1.00 79.88 91 VAL D O 1
ATOM 4409 N N . ASN D 2 93 ? -28.579 -66.535 -22.390 1.00 76.83 92 ASN D N 1
ATOM 4410 C CA . ASN D 2 93 ? -28.595 -67.959 -22.086 1.00 75.90 92 ASN D CA 1
ATOM 4411 C C . ASN D 2 93 ? -27.800 -68.225 -20.814 1.00 70.19 92 ASN D C 1
ATOM 4412 O O . ASN D 2 93 ? -26.680 -67.732 -20.652 1.00 69.88 92 ASN D O 1
ATOM 4423 N N . LEU D 2 94 ? -28.390 -68.987 -19.902 1.00 67.24 93 LEU D N 1
ATOM 4424 C CA . LEU D 2 94 ? -27.709 -69.438 -18.696 1.00 67.93 93 LEU D CA 1
ATOM 4425 C C . LEU D 2 94 ? -27.306 -70.899 -18.760 1.00 65.92 93 LEU D C 1
ATOM 4426 O O . LEU D 2 94 ? -26.182 -71.240 -18.387 1.00 67.94 93 LEU D O 1
ATOM 4442 N N . LEU D 2 95 ? -28.193 -71.763 -19.251 1.00 63.72 94 LEU D N 1
ATOM 4443 C CA . LEU D 2 95 ? -27.927 -73.186 -19.382 1.00 64.61 94 LEU D CA 1
ATOM 4444 C C . LEU D 2 95 ? -28.486 -73.678 -20.707 1.00 64.32 94 LEU D C 1
ATOM 4445 O O . LEU D 2 95 ? -29.572 -73.261 -21.122 1.00 60.42 94 LEU D O 1
ATOM 4461 N N . SER D 2 96 ? -27.752 -74.571 -21.366 1.00 61.56 95 SER D N 1
ATOM 4462 C CA . SER D 2 96 ? -28.257 -75.171 -22.592 1.00 65.69 95 SER D CA 1
ATOM 4463 C C . SER D 2 96 ? -27.530 -76.481 -22.854 1.00 64.71 95 SER D C 1
ATOM 4464 O O . SER D 2 96 ? -26.358 -76.639 -22.508 1.00 67.43 95 SER D O 1
ATOM 4472 N N . ALA D 2 97 ? -28.247 -77.416 -23.472 1.00 61.72 96 ALA D N 1
ATOM 4473 C CA . ALA D 2 97 ? -27.708 -78.722 -23.818 1.00 69.69 96 ALA D CA 1
ATOM 4474 C C . ALA D 2 97 ? -28.300 -79.154 -25.151 1.00 68.88 96 ALA D C 1
ATOM 4475 O O . ALA D 2 97 ? -29.346 -78.661 -25.579 1.00 67.56 96 ALA D O 1
ATOM 4482 N N . ILE D 2 98 ? -27.617 -80.086 -25.811 1.00 67.00 97 ILE D N 1
ATOM 4483 C CA . ILE D 2 98 ? -28.003 -80.534 -27.145 1.00 64.13 97 ILE D CA 1
ATOM 4484 C C . ILE D 2 98 ? -27.841 -82.045 -27.230 1.00 63.86 97 ILE D C 1
ATOM 4485 O O . ILE D 2 98 ? -26.812 -82.591 -26.817 1.00 65.54 97 ILE D O 1
ATOM 4501 N N . LYS D 2 99 ? -28.855 -82.717 -27.774 1.00 59.65 98 LYS D N 1
ATOM 4502 C CA . LYS D 2 99 ? -28.839 -84.160 -27.960 1.00 64.72 98 LYS D CA 1
ATOM 4503 C C . LYS D 2 99 ? -29.172 -84.489 -29.409 1.00 69.71 98 LYS D C 1
ATOM 4504 O O . LYS D 2 99 ? -29.895 -83.748 -30.083 1.00 68.70 98 LYS D O 1
ATOM 4523 N N . SER D 2 100 ? -28.636 -85.610 -29.884 1.00 76.74 99 SER D N 1
ATOM 4524 C CA . SER D 2 100 ? -28.861 -86.072 -31.253 1.00 72.83 99 SER D CA 1
ATOM 4525 C C . SER D 2 100 ? -29.233 -87.544 -31.224 1.00 73.35 99 SER D C 1
ATOM 4526 O O . SER D 2 100 ? -28.335 -88.412 -31.170 1.00 74.77 99 SER D O 1
ATOM 4534 N N . PRO D 2 101 ? -30.525 -87.881 -31.244 1.00 72.29 100 PRO D N 1
ATOM 4535 C CA . PRO D 2 101 ? -30.912 -89.299 -31.249 1.00 72.87 100 PRO D CA 1
ATOM 4536 C C . PRO D 2 101 ? -30.685 -89.992 -32.582 1.00 75.35 100 PRO D C 1
ATOM 4537 O O . PRO D 2 101 ? -30.621 -91.226 -32.609 1.00 76.34 100 PRO D O 1
ATOM 4548 N N . CYS D 2 102 ? -30.563 -89.253 -33.675 1.00 76.42 101 CYS D N 1
ATOM 4549 C CA . CYS D 2 102 ? -30.461 -89.823 -35.016 1.00 78.77 101 CYS D CA 1
ATOM 4550 C C . CYS D 2 102 ? -29.190 -89.310 -35.680 1.00 80.62 101 CYS D C 1
ATOM 4551 O O . CYS D 2 102 ? -29.239 -88.469 -36.584 1.00 81.25 101 CYS D O 1
ATOM 4558 N N . GLN D 2 103 ? -28.051 -89.822 -35.232 1.00 81.53 102 GLN D N 1
ATOM 4559 C CA . GLN D 2 103 ? -26.783 -89.388 -35.788 1.00 89.39 102 GLN D CA 1
ATOM 4560 C C . GLN D 2 103 ? -26.554 -90.015 -37.158 1.00 90.51 102 GLN D C 1
ATOM 4561 O O . GLN D 2 103 ? -27.198 -90.994 -37.544 1.00 87.09 102 GLN D O 1
ATOM 4575 N N . ARG D 2 104 ? -25.614 -89.425 -37.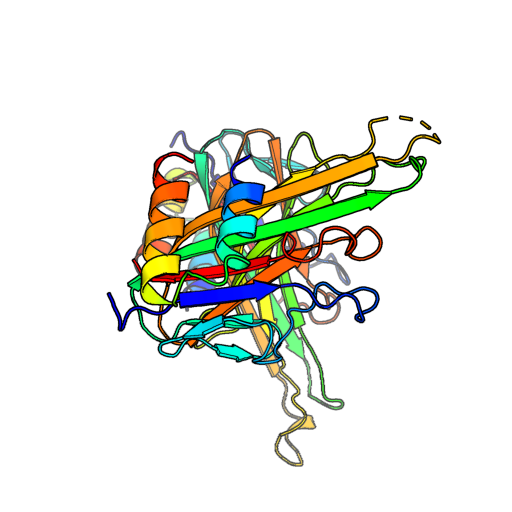897 1.00 91.92 103 ARG D N 1
ATOM 4576 C CA . ARG D 2 104 ? -25.289 -89.932 -39.224 1.00 94.83 103 ARG D CA 1
ATOM 4577 C C . ARG D 2 104 ? -24.719 -91.342 -39.151 1.00 96.50 103 ARG D C 1
ATOM 4578 O O . ARG D 2 104 ? -24.982 -92.171 -40.030 1.00 93.50 103 ARG D O 1
ATOM 4599 N N . GLU D 2 105 ? -23.944 -91.635 -38.109 1.00 101.38 104 GLU D N 1
ATOM 4600 C CA . GLU D 2 105 ? -23.300 -92.936 -37.940 1.00 105.25 104 GLU D CA 1
ATOM 4601 C C . GLU D 2 105 ? -24.184 -93.798 -37.044 1.00 110.71 104 GLU D C 1
ATOM 4602 O O . GLU D 2 105 ? -24.218 -93.615 -35.824 1.00 112.43 104 GLU D O 1
ATOM 4614 N N . THR D 2 106 ? -24.896 -94.740 -37.653 1.00 120.70 105 THR D N 1
ATOM 4615 C CA . THR D 2 106 ? -25.773 -95.655 -36.939 1.00 125.79 105 THR D CA 1
ATOM 4616 C C . THR D 2 106 ? -25.835 -96.957 -37.709 1.00 146.03 105 THR D C 1
ATOM 4617 O O . THR D 2 106 ? -25.470 -97.002 -38.895 1.00 139.73 105 THR D O 1
ATOM 4628 N N . PRO D 2 107 ? -26.291 -98.050 -37.080 1.00 156.19 106 PRO D N 1
ATOM 4629 C CA . PRO D 2 107 ? -26.463 -99.311 -37.815 1.00 151.96 106 PRO D CA 1
ATOM 4630 C C . PRO D 2 107 ? -27.341 -99.151 -39.047 1.00 158.64 106 PRO D C 1
ATOM 4631 O O . PRO D 2 107 ? -28.041 -98.144 -39.190 1.00 158.04 106 PRO D O 1
ATOM 4642 N N . GLU D 2 108 ? -27.312 -100.142 -39.941 1.00 160.90 107 GLU D N 1
ATOM 4643 C CA . GLU D 2 108 ? -28.064 -100.028 -41.187 1.00 161.55 107 GLU D CA 1
ATOM 4644 C C . GLU D 2 108 ? -29.563 -99.960 -40.927 1.00 155.52 107 GLU D C 1
ATOM 4645 O O . GLU D 2 108 ? -30.282 -99.201 -41.589 1.00 153.94 107 GLU D O 1
ATOM 4657 N N . GLY D 2 109 ? -30.053 -100.744 -39.970 1.00 167.74 108 GLY D N 1
ATOM 4658 C CA . GLY D 2 109 ? -31.476 -100.826 -39.714 1.00 159.19 108 GLY D CA 1
ATOM 4659 C C . GLY D 2 109 ? -31.896 -100.278 -38.368 1.00 148.53 108 GLY D C 1
ATOM 4660 O O . GLY D 2 109 ? -32.980 -100.598 -37.870 1.00 148.77 108 GLY D O 1
ATOM 4664 N N . ALA D 2 110 ? -31.044 -99.450 -37.766 1.00 140.56 109 ALA D N 1
ATOM 4665 C CA . ALA D 2 110 ? -31.397 -98.774 -36.523 1.00 137.41 109 ALA D CA 1
ATOM 4666 C C . ALA D 2 110 ? -32.381 -97.633 -36.739 1.00 132.14 109 ALA D C 1
ATOM 4667 O O . ALA D 2 110 ? -32.720 -96.940 -35.772 1.00 134.82 109 ALA D O 1
ATOM 4674 N N . GLU D 2 111 ? -32.845 -97.425 -37.974 1.00 124.60 110 GLU D N 1
ATOM 4675 C CA . GLU D 2 111 ? -33.793 -96.356 -38.264 1.00 117.59 110 GLU D CA 1
ATOM 4676 C C . GLU D 2 111 ? -35.214 -96.699 -37.840 1.00 110.14 110 GLU D C 1
ATOM 4677 O O . GLU D 2 111 ? -36.048 -95.794 -37.728 1.00 106.78 110 GLU D O 1
ATOM 4689 N N . ALA D 2 112 ? -35.511 -97.976 -37.608 1.00 110.12 111 ALA D N 1
ATOM 4690 C CA . ALA D 2 112 ? -36.825 -98.398 -37.143 1.00 108.06 111 ALA D CA 1
ATOM 4691 C C . ALA D 2 112 ? -36.924 -98.458 -35.625 1.00 97.57 111 ALA D C 1
ATOM 4692 O O . ALA D 2 112 ? -38.010 -98.715 -35.097 1.00 94.73 111 ALA D O 1
ATOM 4699 N N . LYS D 2 113 ? -35.825 -98.222 -34.914 1.00 115.72 112 LYS D N 1
ATOM 4700 C CA . LYS D 2 113 ? -35.811 -98.333 -33.462 1.00 112.29 112 LYS D CA 1
ATOM 4701 C C . LYS D 2 113 ? -36.286 -97.029 -32.840 1.00 102.14 112 LYS D C 1
ATOM 4702 O O . LYS D 2 113 ? -35.687 -95.977 -33.105 1.00 93.68 112 LYS D O 1
ATOM 4721 N N . PRO D 2 114 ? -37.345 -97.041 -32.027 1.00 101.46 113 PRO D N 1
ATOM 4722 C CA . PRO D 2 114 ? -37.739 -95.813 -31.327 1.00 103.57 113 PRO D CA 1
ATOM 4723 C C . PRO D 2 114 ? -36.596 -95.290 -30.474 1.00 97.87 113 PRO D C 1
ATOM 4724 O O . PRO D 2 114 ? -35.682 -96.022 -30.090 1.00 90.26 113 PRO D O 1
ATOM 4735 N N . TRP D 2 115 ? -36.654 -93.997 -30.177 1.00 91.53 114 TRP D N 1
ATOM 4736 C CA . TRP D 2 115 ? -35.642 -93.351 -29.361 1.00 92.10 114 TRP D CA 1
ATOM 4737 C C . TRP D 2 115 ? -36.317 -92.534 -28.269 1.00 89.71 114 TRP D C 1
ATOM 4738 O O . TRP D 2 115 ? -37.538 -92.358 -28.250 1.00 84.02 114 TRP D O 1
ATOM 4759 N N . TYR D 2 116 ? -35.495 -92.040 -27.347 1.00 87.84 115 TYR D N 1
ATOM 4760 C CA . TYR D 2 116 ? -35.975 -91.301 -26.183 1.00 85.45 115 TYR D CA 1
ATOM 4761 C C . TYR D 2 116 ? -34.798 -90.506 -25.648 1.00 75.50 115 TYR D C 1
ATOM 4762 O O . TYR D 2 116 ? -33.775 -91.094 -25.279 1.00 77.89 115 TYR D O 1
ATOM 4780 N N . GLU D 2 117 ? -34.925 -89.183 -25.618 1.00 71.71 116 GLU D N 1
ATOM 4781 C CA . GLU D 2 117 ? -33.835 -88.308 -25.193 1.00 72.94 116 GLU D CA 1
ATOM 4782 C C . GLU D 2 117 ? -34.319 -87.348 -24.118 1.00 75.92 116 GLU D C 1
ATOM 4783 O O . GLU D 2 117 ? -35.031 -86.374 -24.424 1.00 70.35 116 GLU D O 1
ATOM 4795 N N . PRO D 2 118 ? -33.965 -87.581 -22.857 1.00 69.70 117 PRO D N 1
ATOM 4796 C CA . PRO D 2 118 ? -34.189 -86.559 -21.831 1.00 66.22 117 PRO D CA 1
ATOM 4797 C C . PRO D 2 118 ? -33.080 -85.521 -21.860 1.00 68.82 117 PRO D C 1
ATOM 4798 O O . PRO D 2 118 ? -31.944 -85.798 -22.254 1.00 69.89 117 PRO D O 1
ATOM 4809 N N . ILE D 2 119 ? -33.429 -84.304 -21.450 1.00 64.84 118 ILE D N 1
ATOM 4810 C CA . ILE D 2 119 ? -32.467 -83.211 -21.347 1.00 68.58 118 ILE D CA 1
ATOM 4811 C C . ILE D 2 119 ? -32.755 -82.488 -20.037 1.00 68.28 118 ILE D C 1
ATOM 4812 O O . ILE D 2 119 ? -33.813 -81.867 -19.887 1.00 70.43 118 ILE D O 1
ATOM 4828 N N . TYR D 2 120 ? -31.820 -82.564 -19.095 1.00 65.90 119 TYR D N 1
ATOM 4829 C CA . TYR D 2 120 ? -31.939 -81.921 -17.794 1.00 64.19 119 TYR D CA 1
ATOM 4830 C C . TYR D 2 120 ? -30.878 -80.836 -17.674 1.00 63.50 119 TYR D C 1
ATOM 4831 O O . TYR D 2 120 ? -29.707 -81.070 -17.991 1.00 63.81 119 TYR D O 1
ATOM 4849 N N . LEU D 2 121 ? -31.295 -79.649 -17.238 1.00 67.69 120 LEU D N 1
ATOM 4850 C CA . LEU D 2 121 ? -30.395 -78.530 -17.003 1.00 70.09 120 LEU D CA 1
ATOM 4851 C C . LEU D 2 121 ? -30.505 -78.097 -15.548 1.00 59.62 120 LEU D C 1
ATOM 4852 O O . LEU D 2 121 ? -31.598 -78.104 -14.973 1.00 60.26 120 LEU D O 1
ATOM 4868 N N . GLY D 2 122 ? -29.372 -77.714 -14.959 1.00 66.98 121 GLY D N 1
ATOM 4869 C CA . GLY D 2 122 ? -29.349 -77.289 -13.572 1.00 62.80 121 GLY D CA 1
ATOM 4870 C C . GLY D 2 122 ? -28.097 -76.525 -13.194 1.00 63.86 121 GLY D C 1
ATOM 4871 O O . GLY D 2 122 ? -26.987 -76.901 -13.584 1.00 59.47 121 GLY D O 1
ATOM 4875 N N . GLY D 2 123 ? -28.265 -75.443 -12.439 1.00 59.95 122 GLY D N 1
ATOM 4876 C CA . GLY D 2 123 ? -27.128 -74.649 -12.007 1.00 64.85 122 GLY D CA 1
ATOM 4877 C C . GLY D 2 123 ? -27.563 -73.562 -11.053 1.00 63.42 122 GLY D C 1
ATOM 4878 O O . GLY D 2 123 ? -28.750 -73.255 -10.928 1.00 66.08 122 GLY D O 1
ATOM 4882 N N . VAL D 2 124 ? -26.575 -72.975 -10.383 1.00 60.96 123 VAL D N 1
ATOM 4883 C CA . VAL D 2 124 ? -26.800 -71.905 -9.419 1.00 66.60 123 VAL D CA 1
ATOM 4884 C C . VAL D 2 124 ? -26.279 -70.604 -10.013 1.00 62.69 123 VAL D C 1
ATOM 4885 O O . VAL D 2 124 ? -25.115 -70.522 -10.426 1.00 61.96 123 VAL D O 1
ATOM 4898 N N . PHE D 2 125 ? -27.139 -69.590 -10.048 1.00 65.06 124 PHE D N 1
ATOM 4899 C CA . PHE D 2 125 ? -26.811 -68.297 -10.624 1.00 71.06 124 PHE D CA 1
ATOM 4900 C C . PHE D 2 125 ? -27.225 -67.193 -9.665 1.00 73.45 124 PHE D C 1
ATOM 4901 O O . PHE D 2 125 ? -28.145 -67.359 -8.859 1.00 76.56 124 PHE D O 1
ATOM 4918 N N . GLN D 2 126 ? -26.523 -66.067 -9.748 1.00 75.14 125 GLN D N 1
ATOM 4919 C CA . GLN D 2 126 ? -26.887 -64.878 -8.987 1.00 84.28 125 GLN D CA 1
ATOM 4920 C C . GLN D 2 126 ? -27.961 -64.133 -9.768 1.00 81.80 125 GLN D C 1
ATOM 4921 O O . GLN D 2 126 ? -27.683 -63.558 -10.826 1.00 85.22 125 GLN D O 1
ATOM 4935 N N . LEU D 2 127 ? -29.186 -64.151 -9.260 1.00 84.23 126 LEU D N 1
ATOM 4936 C CA . LEU D 2 127 ? -30.300 -63.471 -9.899 1.00 85.61 126 LEU D CA 1
ATOM 4937 C C . LEU D 2 127 ? -30.633 -62.186 -9.152 1.00 91.72 126 LEU D C 1
ATOM 4938 O O . LEU D 2 127 ? -30.160 -61.936 -8.042 1.00 92.16 126 LEU D O 1
ATOM 4954 N N . GLU D 2 128 ? -31.467 -61.366 -9.784 1.00 89.80 127 GLU D N 1
ATOM 4955 C CA . GLU D 2 128 ? -31.821 -60.056 -9.264 1.00 91.29 127 GLU D CA 1
ATOM 4956 C C . GLU D 2 128 ? -33.334 -59.902 -9.281 1.00 91.10 127 GLU D C 1
ATOM 4957 O O . GLU D 2 128 ? -34.040 -60.565 -10.045 1.00 87.58 127 GLU D O 1
ATOM 4969 N N . LYS D 2 129 ? -33.824 -59.021 -8.415 1.00 93.22 128 LYS D N 1
ATOM 4970 C CA . LYS D 2 129 ? -35.245 -58.706 -8.381 1.00 88.91 128 LYS D CA 1
ATOM 4971 C C . LYS D 2 129 ? -35.728 -58.310 -9.767 1.00 92.85 128 LYS D C 1
ATOM 4972 O O . LYS D 2 129 ? -35.178 -57.395 -10.390 1.00 91.05 128 LYS D O 1
ATOM 4991 N N . GLY D 2 130 ? -36.746 -59.013 -10.260 1.00 94.12 129 GLY D N 1
ATOM 4992 C CA . GLY D 2 130 ? -37.361 -58.706 -11.527 1.00 91.53 129 GLY D CA 1
ATOM 4993 C C . GLY D 2 130 ? -36.911 -59.573 -12.683 1.00 95.39 129 GLY D C 1
ATOM 4994 O O . GLY D 2 130 ? -37.625 -59.654 -13.690 1.00 94.19 129 GLY D O 1
ATOM 4998 N N . ASP D 2 131 ? -35.750 -60.216 -12.569 1.00 89.88 130 ASP D N 1
ATOM 4999 C CA . ASP D 2 131 ? -35.276 -61.101 -13.624 1.00 94.02 130 ASP D CA 1
ATOM 5000 C C . ASP D 2 131 ? -36.343 -62.134 -13.967 1.00 90.92 130 ASP D C 1
ATOM 5001 O O . ASP D 2 131 ? -37.007 -62.682 -13.084 1.00 88.87 130 ASP D O 1
ATOM 5010 N N . ARG D 2 132 ? -36.510 -62.390 -15.262 1.00 88.32 131 ARG D N 1
ATOM 5011 C CA . ARG D 2 132 ? -37.494 -63.340 -15.764 1.00 86.29 131 ARG D CA 1
ATOM 5012 C C . ARG D 2 132 ? -36.768 -64.483 -16.459 1.00 84.78 131 ARG D C 1
ATOM 5013 O O . ARG D 2 132 ? -35.890 -64.248 -17.296 1.00 86.90 131 ARG D O 1
ATOM 5034 N N . LEU D 2 133 ? -37.135 -65.713 -16.112 1.00 83.27 132 LEU D N 1
ATOM 5035 C CA . LEU D 2 133 ? -36.483 -66.906 -16.632 1.00 80.76 132 LEU D CA 1
ATOM 5036 C C . LEU D 2 133 ? -37.436 -67.674 -17.538 1.00 78.10 132 LEU D C 1
ATOM 5037 O O . LEU D 2 133 ? -38.621 -67.827 -17.224 1.00 82.22 132 LEU D O 1
ATOM 5053 N N . SER D 2 134 ? -36.910 -68.159 -18.660 1.00 74.20 133 SER D N 1
ATOM 5054 C CA . SER D 2 134 ? -37.681 -68.942 -19.614 1.00 78.48 133 SER D CA 1
ATOM 5055 C C . SER D 2 134 ? -36.948 -70.243 -19.904 1.00 71.81 133 SER D C 1
ATOM 5056 O O . SER D 2 134 ? -35.715 -70.272 -19.962 1.00 68.00 133 SER D O 1
ATOM 5064 N N . ALA D 2 135 ? -37.715 -71.318 -20.082 1.00 72.35 134 ALA D N 1
ATOM 5065 C CA . ALA D 2 135 ? -37.185 -72.639 -20.414 1.00 74.05 134 ALA D CA 1
ATOM 5066 C C . ALA D 2 135 ? -37.804 -73.056 -21.742 1.00 68.65 134 ALA D C 1
ATOM 5067 O O . ALA D 2 135 ? -39.018 -73.282 -21.824 1.00 70.10 134 ALA D O 1
ATOM 5074 N N . GLU D 2 136 ? -36.974 -73.169 -22.776 1.00 73.26 135 GLU D N 1
ATOM 5075 C CA . GLU D 2 136 ? -37.457 -73.358 -24.134 1.00 77.67 135 GLU D CA 1
ATOM 5076 C C . GLU D 2 136 ? -36.708 -74.483 -24.833 1.00 75.57 135 GLU D C 1
ATOM 5077 O O . GLU D 2 136 ? -35.616 -74.887 -24.424 1.00 78.68 135 GLU D O 1
ATOM 5089 N N . ILE D 2 137 ? -37.313 -74.972 -25.917 1.00 68.26 136 ILE D N 1
ATOM 5090 C CA . ILE D 2 137 ? -36.754 -76.039 -26.735 1.00 70.13 136 ILE D CA 1
ATOM 5091 C C . ILE D 2 137 ? -36.933 -75.662 -28.200 1.00 74.70 136 ILE D C 1
ATOM 5092 O O . ILE D 2 137 ? -37.679 -74.744 -28.542 1.00 71.51 136 ILE D O 1
ATOM 5108 N N . ASN D 2 138 ? -36.259 -76.407 -29.075 1.00 76.45 137 ASN D N 1
ATOM 5109 C CA . ASN D 2 138 ? -36.329 -76.129 -30.502 1.00 78.65 137 ASN D CA 1
ATOM 5110 C C . ASN D 2 138 ? -37.290 -77.040 -31.254 1.00 76.58 137 ASN D C 1
ATOM 5111 O O . ASN D 2 138 ? -37.767 -76.651 -32.326 1.00 77.11 137 ASN D O 1
ATOM 5122 N N . ARG D 2 139 ? -37.606 -78.222 -30.722 1.00 75.85 138 ARG D N 1
ATOM 5123 C CA . ARG D 2 139 ? -38.471 -79.188 -31.397 1.00 77.30 138 ARG D CA 1
ATOM 5124 C C . ARG D 2 139 ? -39.672 -79.522 -30.517 1.00 80.06 138 ARG D C 1
ATOM 5125 O O . ARG D 2 139 ? -39.750 -80.616 -29.940 1.00 81.05 138 ARG D O 1
ATOM 5146 N N . PRO D 2 140 ? -40.644 -78.609 -30.413 1.00 82.19 139 PRO D N 1
ATOM 5147 C CA . PRO D 2 140 ? -41.827 -78.902 -29.585 1.00 86.78 139 PRO D CA 1
ATOM 5148 C C . PRO D 2 140 ? -42.681 -80.037 -30.126 1.00 84.72 139 PRO D C 1
ATOM 5149 O O . PRO D 2 140 ? -43.497 -80.584 -29.374 1.00 86.46 139 PRO D O 1
ATOM 5160 N N . ASP D 2 141 ? -42.526 -80.412 -31.398 1.00 80.49 140 ASP D N 1
ATOM 5161 C CA . ASP D 2 141 ? -43.323 -81.496 -31.959 1.00 85.74 140 ASP D CA 1
ATOM 5162 C C . ASP D 2 141 ? -42.842 -82.872 -31.516 1.00 82.41 140 ASP D C 1
ATOM 5163 O O . ASP D 2 141 ? -43.551 -83.859 -31.742 1.00 84.22 140 ASP D O 1
ATOM 5172 N N . TYR D 2 142 ? -41.670 -82.965 -30.890 1.00 81.84 141 TYR D N 1
ATOM 5173 C CA . TYR D 2 142 ? -41.164 -84.223 -30.362 1.00 84.58 141 TYR D CA 1
ATOM 5174 C C . TYR D 2 142 ? -41.292 -84.309 -28.843 1.00 81.39 141 TYR D C 1
ATOM 5175 O O . TYR D 2 142 ? -40.782 -85.259 -28.240 1.00 76.94 141 TYR D O 1
ATOM 5193 N N . LEU D 2 143 ? -41.957 -83.343 -28.215 1.00 81.07 142 LEU D N 1
ATOM 5194 C CA . LEU D 2 143 ? -42.105 -83.365 -26.770 1.00 79.94 142 LEU D CA 1
ATOM 5195 C C . LEU D 2 143 ? -42.993 -84.520 -26.343 1.00 76.86 142 LEU D C 1
ATOM 5196 O O . LEU D 2 143 ? -44.042 -84.783 -26.944 1.00 79.55 142 LEU D O 1
ATOM 5212 N N . ASP D 2 144 ? -42.573 -85.204 -25.289 1.00 78.29 143 ASP D N 1
ATOM 5213 C CA . ASP D 2 144 ? -43.399 -86.229 -24.693 1.00 81.66 143 ASP D CA 1
ATOM 5214 C C . ASP D 2 144 ? -44.004 -85.737 -23.385 1.00 82.50 143 ASP D C 1
ATOM 5215 O O . ASP D 2 144 ? -43.295 -85.185 -22.536 1.00 81.61 143 ASP D O 1
ATOM 5224 N N . PHE D 2 145 ? -45.304 -85.968 -23.211 1.00 85.46 144 PHE D N 1
ATOM 5225 C CA . PHE D 2 145 ? -46.006 -85.636 -21.980 1.00 92.94 144 PHE D CA 1
ATOM 5226 C C . PHE D 2 145 ? -46.460 -86.874 -21.217 1.00 93.99 144 PHE D C 1
ATOM 5227 O O . PHE D 2 145 ? -47.107 -86.738 -20.175 1.00 90.15 144 PHE D O 1
ATOM 5244 N N . ALA D 2 146 ? -46.123 -88.075 -21.695 1.00 91.16 145 ALA D N 1
ATOM 5245 C CA . ALA D 2 146 ? -46.601 -89.294 -21.047 1.00 91.98 145 ALA D CA 1
ATOM 5246 C C . ALA D 2 146 ? -46.080 -89.413 -19.619 1.00 87.82 145 ALA D C 1
ATOM 5247 O O . ALA D 2 146 ? -46.788 -89.906 -18.731 1.00 90.12 145 ALA D O 1
ATOM 5254 N N . GLU D 2 147 ? -44.843 -88.982 -19.378 1.00 86.81 146 GLU D N 1
ATOM 5255 C CA . GLU D 2 147 ? -44.235 -89.097 -18.054 1.00 85.35 146 GLU D CA 1
ATOM 5256 C C . GLU D 2 147 ? -44.752 -87.955 -17.186 1.00 86.60 146 GLU D C 1
ATOM 5257 O O . GLU D 2 147 ? -44.255 -86.829 -17.254 1.00 85.61 146 GLU D O 1
ATOM 5269 N N . SER D 2 148 ? -45.755 -88.247 -16.359 1.00 87.46 147 SER D N 1
ATOM 5270 C CA . SER D 2 148 ? -46.378 -87.217 -15.537 1.00 86.64 147 SER D CA 1
ATOM 5271 C C . SER D 2 148 ? -45.354 -86.589 -14.601 1.00 80.76 147 SER D C 1
ATOM 5272 O O . SER D 2 148 ? -44.705 -87.286 -13.815 1.00 80.23 147 SER D O 1
ATOM 5280 N N . GLY D 2 149 ? -45.207 -85.268 -14.694 1.00 80.67 148 GLY D N 1
ATOM 5281 C CA . GLY D 2 149 ? -44.381 -84.515 -13.778 1.00 77.33 148 GLY D CA 1
ATOM 5282 C C . GLY D 2 149 ? -42.916 -84.416 -14.142 1.00 75.81 148 GLY D C 1
ATOM 5283 O O . GLY D 2 149 ? -42.184 -83.658 -13.488 1.00 72.99 148 GLY D O 1
ATOM 5287 N N . GLN D 2 150 ? -42.461 -85.144 -15.159 1.00 74.06 149 GLN D N 1
ATOM 5288 C CA . GLN D 2 150 ? -41.049 -85.170 -15.515 1.00 74.45 149 GLN D CA 1
ATOM 5289 C C . GLN D 2 150 ? -40.669 -84.118 -16.551 1.00 68.84 149 GLN D C 1
ATOM 5290 O O . GLN D 2 150 ? -39.504 -84.066 -16.960 1.00 65.87 149 GLN D O 1
ATOM 5304 N N . VAL D 2 151 ? -41.612 -83.288 -16.984 1.00 70.85 150 VAL D N 1
ATOM 5305 C CA . VAL D 2 151 ? -41.334 -82.124 -17.819 1.00 68.16 150 VAL D CA 1
ATOM 5306 C C . VAL D 2 151 ? -41.614 -80.909 -16.944 1.00 68.91 150 VAL D C 1
ATOM 5307 O O . VAL D 2 151 ? -42.772 -80.511 -16.769 1.00 75.39 150 VAL D O 1
ATOM 5320 N N . TYR D 2 152 ? -40.560 -80.319 -16.379 1.00 66.93 151 TYR D N 1
ATOM 5321 C CA . TYR D 2 152 ? -40.722 -79.334 -15.320 1.00 67.37 151 TYR D CA 1
ATOM 5322 C C . TYR D 2 152 ? -39.712 -78.205 -15.466 1.00 66.35 151 TYR D C 1
ATOM 5323 O O . TYR D 2 152 ? -38.709 -78.321 -16.174 1.00 65.49 151 TYR D O 1
ATOM 5341 N N . PHE D 2 153 ? -39.988 -77.115 -14.748 1.00 66.73 152 PHE D N 1
ATOM 5342 C CA . PHE D 2 153 ? -39.168 -75.910 -14.733 1.00 66.41 152 PHE D CA 1
ATOM 5343 C C . PHE D 2 153 ? -39.337 -75.279 -13.359 1.00 68.63 152 PHE D C 1
ATOM 5344 O O . PHE D 2 153 ? -40.469 -75.098 -12.901 1.00 70.87 152 PHE D O 1
ATOM 5361 N N . GLY D 2 154 ? -38.225 -74.971 -12.695 1.00 70.01 153 GLY D N 1
ATOM 5362 C CA . GLY D 2 154 ? -38.325 -74.423 -11.354 1.00 76.33 153 GLY D CA 1
ATOM 5363 C C . GLY D 2 154 ? -37.082 -73.669 -10.941 1.00 72.42 153 GLY D C 1
ATOM 5364 O O . GLY D 2 154 ? -36.046 -73.712 -11.608 1.00 73.66 153 GLY D O 1
ATOM 5368 N N . ILE D 2 155 ? -37.212 -72.956 -9.820 1.00 74.68 154 ILE D N 1
ATOM 5369 C CA . ILE D 2 155 ? -36.105 -72.238 -9.203 1.00 77.00 154 ILE D CA 1
ATOM 5370 C C . ILE D 2 155 ? -36.260 -72.324 -7.690 1.00 79.21 154 ILE D C 1
ATOM 5371 O O . ILE D 2 155 ? -37.376 -72.370 -7.163 1.00 76.96 154 ILE D O 1
ATOM 5387 N N . ILE D 2 156 ? -35.126 -72.335 -6.989 1.00 74.92 155 ILE D N 1
ATOM 5388 C CA . ILE D 2 156 ? -35.106 -72.460 -5.534 1.00 78.23 155 ILE D CA 1
ATOM 5389 C C . ILE D 2 156 ? -34.041 -71.518 -4.993 1.00 76.24 155 ILE D C 1
ATOM 5390 O O . ILE D 2 156 ? -32.870 -71.614 -5.378 1.00 78.50 155 ILE D O 1
ATOM 5406 N N . ALA D 2 157 ? -34.437 -70.617 -4.097 1.00 81.06 156 ALA D N 1
ATOM 5407 C CA . ALA D 2 157 ? -33.496 -69.692 -3.480 1.00 86.36 156 ALA D CA 1
ATOM 5408 C C . ALA D 2 157 ? -32.658 -70.417 -2.435 1.00 80.50 156 ALA D C 1
ATOM 5409 O O . ALA D 2 157 ? -33.196 -71.116 -1.571 1.00 78.32 156 ALA D O 1
ATOM 5416 N N . LEU D 2 158 ? -31.342 -70.248 -2.515 1.00 78.67 157 LEU D N 1
ATOM 5417 C CA . LEU D 2 158 ? -30.436 -70.806 -1.518 1.00 83.04 157 LEU D CA 1
ATOM 5418 C C . LEU D 2 158 ? -30.488 -69.951 -0.253 1.00 84.67 157 LEU D C 1
ATOM 5419 O O . LEU D 2 158 ? -30.866 -68.776 -0.299 1.00 85.18 157 LEU D O 1
#

Secondary structure (DSSP, 8-state):
-HHHHHHHHHT-TT--HHHHHHHHHHHHHH-/-TTS-EEEEEB-TT-SSS--B---GGGEEEETT-EEETTEEE--S-EEEEEEEEEEEEESS--SS---EEEEEEEE-TTS--EEEEEEEEE-S-----EEEEEEEEEEEEE-TT-EEEEEES-GGGB--SSTTSSEEEEEE-/-HHHHHHHHHH-TT--HHHHHHHHHHHHHT-/--S-EEEEEE-TT-TTS--EE-SSTT-EEETT-EE-SSSEEP-S-EEEEEEEEEEEEES--SSS-EEEEEEEEEE-SSS-SEEEEEEEEEEEE-SS--TTGGGS-EEEEEEEEEEEEE-TT-EEEEEES-GGGB---STT-SEEEEEE-

B-factor: mean 98.75, std 24.0, range [54.84, 226.36]

GO terms:
  GO:0005125 cytokine activity (F, TAS)
  GO:0005576 extracellular region (C, TAS)
  GO:0032991 protein-containing complex (C, TAS)
  GO:0033209 tumor necrosis factor-medi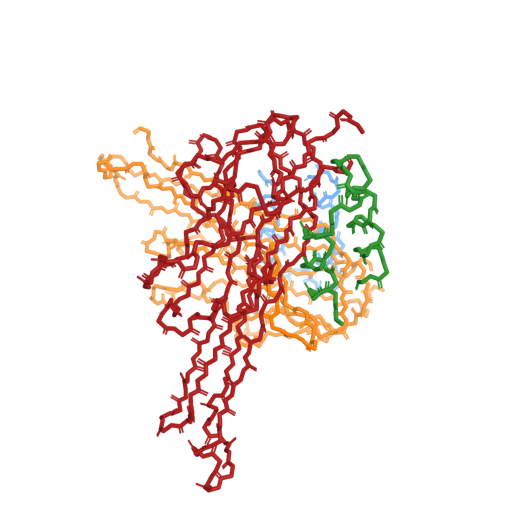ated signaling pathway (P, TAS)
  GO:0071222 cellular response to lipopolysaccharide (P, IDA)
  GO:0005886 plasma membrane (C, IPI)
  GO:0005125 cytokine activity (F, IDA)
  GO:0005576 extracellular region (C, IDA)
  GO:0140374 antiviral innate immune response (P, IDA)
  GO:0090594 inflammatory response to wounding (P, IDA)
  GO:0006954 inflammatory response (P, IDA)
  GO:0010628 positive regulation of gene expression (P, IDA)
  GO:0010629 negative regulation of gene expression (P, IDA)
  GO:0060252 positive regulation of glial cell proliferation (P, IDA)
  GO:0032731 positive regulation of interleukin-1 beta production (P, IDA)
  GO:0032755 positive regulation of interleukin-6 production (P, IDA)
  GO:0032757 positive regulation of interleukin-8 production (P, IDA)
  GO:0150129 positive regulation of interleukin-33 production (P, IDA)
  GO:1900017 positive regulation of cytokine production involved in inflammatory response (P, IDA)
  GO:0033209 tumor necrosis factor-mediated signaling pathway (P, IDA)

Solvent-accessible surface area: 17350 Å² total; per-residue (Å²): 127,40,1,91,99,2,0,127,4,27,78,47,125,125,40,65,46,63,92,7,29,59,85,0,43,58,4,72,151,132,58,119,54,121,83,11,0,0,9,0,27,8,26,73,168,15,166,52,90,14,69,6,42,88,53,227,92,92,16,57,58,16,55,48,4,86,11,133,103,58,26,0,15,1,37,50,101,16,83,1,1,0,0,0,0,0,0,0,67,9,140,16,72,72,124,71,107,14,33,0,9,0,20,0,6,66,41,26,83,80,164,41,40,50,28,17,30,27,36,26,26,78,43,19,4,129,129,71,111,28,89,31,30,4,57,12,20,8,68,53,97,0,89,130,12,2,50,0,10,3,66,28,60,83,38,92,26,24,24,56,76,57,98,11,12,6,0,0,0,0,0,6,87,110,37,3,87,96,0,0,113,6,1,52,43,100,121,37,68,56,76,90,3,40,62,90,0,42,62,1,78,155,116,73,78,123,79,12,2,0,1,0,14,7,31,69,158,5,140,52,97,17,78,9,47,54,178,148,51,29,14,25,54,25,61,51,2,81,44,137,120,59,28,0,18,1,35,50,108,19,82,1,0,0,0,0,4,0,0,0,67,18,166,14,17,117,70,56,123,13,83,0,38,0,29,0,1,37,12,21,102,93,90,130,29,94,3,82,2,1,23,8,73,79,30,23,2,101,183,154,69,95,170,56,29,98,82,137,75,22,86,35,49,2,56,0,17,8,55,26,100,1,98,152,15,3,76,0,5,2,71,29,67,77,44,97,70,20,15,42,73,56,102,15,8,7,0,0,0,0,0,7,86

InterPro domains:
  IPR002959 Tumour necrosis factor alpha [PR01235] (2-20)
  IPR002959 Tumour necrosis factor alpha [PR01235] (20-35)
  IPR002959 Tumour necrosis factor alpha [PR01235] (43-62)
  IPR002959 Tumour necrosis factor alpha [PR01235] (109-123)
  IPR002959 Tumour necrosis factor alpha [PR01235] (174-195)
  IPR002959 Tumour necrosis factor alpha [PR01235] (206-225)
  IPR006052 Tumour necrosis factor domain [PF00229] (102-233)
  IPR006052 Tumour necrosis factor domain [PS50049] (88-233)
  IPR006052 Tumour necrosis factor domain [SM00207] (88-233)
  IPR006052 Tumour necrosis factor domain [cd00184] (88-231)
  IPR006053 Tumour necrosis factor [PR01234] (87-104)
  IPR006053 Tumour necrosis factor [PR01234] (104-122)
  IPR006053 Tumour necrosis factor [PR01234] (152-170)
  IPR006053 Tumour necrosis factor [PR01234] (190-213)
  IPR006053 Tumour necrosis factor [PR01234] (221-232)
  IPR008983 Tumour necrosis factor-like domain superfamily [G3DSA:2.60.120.40] (76-233)
  IPR008983 Tumour necrosis factor-like domain superfamily [SSF49842] (86-233)
  IPR021184 Tumour necrosis factor, conserved site [PS00251] (124-140)

Foldseek 3Di:
DLVVQLVCLVVPPPADPVRSVVSNVVSVVVD/DQQWWKWKWFADPVDDFFRATDQPPVGIDGPNAWHQDPSWTFAAAWAKKKKKWKFKFKDQDDPPDQDKKKKWKWKAAQPGGDIGTPWMDIDGQDCNHMTMDMDMIIDMDTDHGRMIMHIGMDGCVGTDCPPPPRGMIMMTGD/DLVVQLVVLVPPPVADPVRSVVSNVVSVVVD/DQWFKFKWFFDQPPAPFGATDPPPLVTDGPNQWDQDPQKIFDAAWAKKKWKWKFKFKDQFQPDFPDKKKKWKWKAAQVHGDTHTDWMDIDTQGHPDDDPPRRRHMDMDMDMTIDMDGDHHGMIMHMGMDCSNRTDCPPPRRGMTMMTGD

Nearest PDB structures (foldseek):
  7ta3-assembly1_A  TM=1.033E+00  e=3.148E-05  synthetic construct
  7ta3-assembly2_C  TM=1.019E+00  e=8.723E-05  synthetic construct
  7lur-assembly1_C  TM=9.334E-01  e=1.324E-02  Staphylococcus aureus
  1oqo-assembly1_C  TM=9.725E-01  e=2.049E-02  synthetic construct
  1zdc-assembly1_A  TM=9.288E-01  e=2.049E-02  synthetic construct

Sequence (353 aa):
ECGWRIGEAGTDPNLNHQQFRAKILSIWEECPSDKPVAHVVANPQAEGQLQWLNRRRANALLANGVELRDNQLVVPSEGLYLIYSQVLFKGQGCPSTHVLLTHTISRIAVSYQTKVNLLSAIKSPCQAKPWYEPIYLGGVFQLEKGDRLSAEINRPDYLDFAESGQVYFGIIALECGWRIGEAGTDPNLNHQQFRAKILSIWEECSDKPVAHVVANPQAEGQLQWLNRRANALLANGVELRDNQLVVPSEGLYLIYSQVLFKGQGCPSTHVLLTHTISRIAVSYQTKVNLLSAIKSPCQRETPEGAEAKPWYEPIYLGGVFQLEKGDRLSAEINRPDYLDFAESGQVYFGIIAL

Radius of gyration: 22.28 Å; Cα contacts (8 Å, |Δi|>4): 796; chains: 4; bounding box: 61×61×47 Å

Organism: Homo sapiens (NCBI:txid9606)